Protein AF-A0A558BXL8-F1 (afdb_monomer_lite)

Organism: NCBI:txid2594794

Sequence (339 aa):
MILTALLAALLSWLYAHPQRPHRVLWVIALLLGFIIPGFSEITALLLPLVYLGVAVALRISVRRWSWGGVGAAILLGSLLTLGSPAHFARWQALGPGHGVAGLVKGLLLATGGATYCVVNWLGNGMLLILVLLGLPLTSKLAPGPTQPSLLHRLTRQPWLWPLLTLVGVWLAFLFCHVASGIAPALRVKNLLYLYFVAGGLLSAYSWASRLNARYMALLVARPVQALLVGWFAVAFLSDHNVHLTHDDIGRESNTVVQAYRDWLSGSAARYDQQQRTRVALLRTASPGSAPLRLDPLLEQPRTIFYYDISADERLWGNVAYSQFYGGPAVYVLKAGEPR

Foldseek 3Di:
DVLVVVLVVLVLVCVVDVPDPPVVSLVVNLVSLQCQLQVDLLSLLLVLLVLVLLCVLLVPDLPPCSSVSSNVSNPNSSCCNCPPVVLVVLQVVVDPPLDPVLLVLLLVQLVVLLVVLVCVLVVLCLLVLVLLLCLVVLVVQQDDPPDRDSLCSSLVDLVRLVVSLSVSSSVQSSCCCSRPVDGDDPVSSVVSSVSNSVSSNSNSSSVSSVDDVVVSVVSPDPVNSVVSVVVSVCSLQDFVPPDPDVPDDPDDDNLVNLVVVCVVVCLVVVQVVLVVVVLVVLLPAAQPDDEDEGEDRPRQRPNPHDDDFAQPLPPPVQVVVSVVSNHYRYHYDPPPDDD

pLDDT: mean 80.57, std 13.0, range [37.03, 96.25]

Structure (mmCIF, N/CA/C/O backbone):
data_AF-A0A558BXL8-F1
#
_entry.id   AF-A0A558BXL8-F1
#
loop_
_atom_site.group_PDB
_atom_site.id
_atom_site.type_symbol
_atom_site.label_atom_id
_atom_site.label_alt_id
_atom_site.label_comp_id
_atom_site.label_asym_id
_atom_site.label_entity_id
_atom_site.label_seq_id
_atom_site.pdbx_PDB_ins_code
_atom_site.Cartn_x
_atom_site.Cartn_y
_atom_site.Cartn_z
_atom_site.occupancy
_atom_site.B_iso_or_equiv
_atom_site.auth_seq_id
_atom_site.auth_comp_id
_atom_site.auth_asym_id
_atom_site.auth_atom_id
_atom_site.pdbx_PDB_model_num
ATOM 1 N N . MET A 1 1 ? -2.528 -8.129 -1.183 1.00 67.81 1 MET A N 1
ATOM 2 C CA . MET A 1 1 ? -3.813 -7.656 -0.614 1.00 67.81 1 MET A CA 1
ATOM 3 C C . MET A 1 1 ? -4.625 -8.788 0.009 1.00 67.81 1 MET A C 1
ATOM 5 O O . MET A 1 1 ? -4.870 -8.743 1.207 1.00 67.81 1 MET A O 1
ATOM 9 N N . ILE A 1 2 ? -4.996 -9.824 -0.752 1.00 82.81 2 ILE A N 1
ATOM 10 C CA . ILE A 1 2 ? -5.781 -10.957 -0.219 1.00 82.81 2 ILE A CA 1
ATOM 11 C C . ILE A 1 2 ? -5.005 -11.705 0.877 1.00 82.81 2 ILE A C 1
ATOM 13 O O . ILE A 1 2 ? -5.499 -11.854 1.987 1.00 82.81 2 ILE A O 1
ATOM 17 N N . LEU A 1 3 ? -3.750 -12.084 0.615 1.00 86.56 3 LEU A N 1
ATOM 18 C CA . LEU A 1 3 ? -2.923 -12.820 1.585 1.00 86.56 3 LEU A CA 1
ATOM 19 C C . LEU A 1 3 ? -2.644 -12.030 2.874 1.00 86.56 3 LEU A C 1
ATOM 21 O O . LEU A 1 3 ? -2.682 -12.593 3.962 1.00 86.56 3 LEU A O 1
ATOM 25 N N . THR A 1 4 ? -2.433 -10.715 2.772 1.00 85.88 4 THR A N 1
ATOM 26 C CA . THR A 1 4 ? -2.287 -9.823 3.936 1.00 85.88 4 THR A CA 1
ATOM 27 C C . THR A 1 4 ? -3.566 -9.750 4.767 1.00 85.88 4 THR A C 1
ATOM 29 O O . THR A 1 4 ? -3.492 -9.787 5.992 1.00 85.88 4 THR A O 1
ATOM 32 N N . ALA A 1 5 ? -4.735 -9.691 4.121 1.00 86.88 5 ALA A N 1
ATOM 33 C CA . ALA A 1 5 ? -6.020 -9.711 4.815 1.00 86.88 5 ALA A CA 1
ATOM 34 C C . ALA A 1 5 ? -6.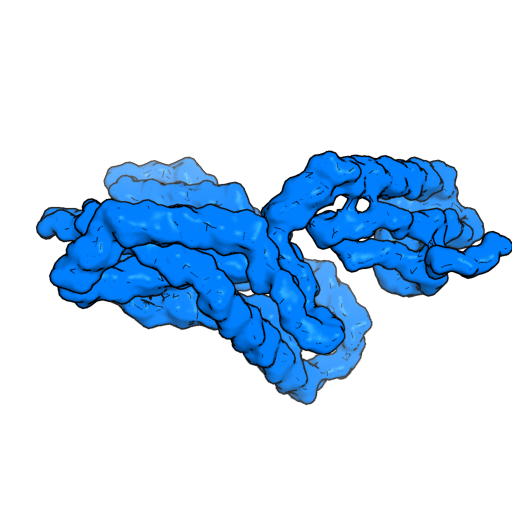272 -11.070 5.488 1.00 86.88 5 ALA A C 1
ATOM 36 O O . ALA A 1 5 ? -6.716 -11.109 6.633 1.00 86.88 5 ALA A O 1
ATOM 37 N N . LEU A 1 6 ? -5.916 -12.173 4.821 1.00 91.25 6 LEU A N 1
ATOM 38 C CA . LEU A 1 6 ? -5.986 -13.522 5.385 1.00 91.25 6 LEU A CA 1
ATOM 39 C C . LEU A 1 6 ? -5.079 -13.674 6.609 1.00 91.25 6 LEU A C 1
ATOM 41 O O . LEU A 1 6 ? -5.539 -14.160 7.639 1.00 91.25 6 LEU A O 1
ATOM 45 N N . LEU A 1 7 ? -3.825 -13.210 6.539 1.00 92.25 7 LEU A N 1
ATOM 46 C CA . LEU A 1 7 ? -2.919 -13.214 7.689 1.00 92.25 7 LEU A CA 1
ATOM 47 C C . LEU A 1 7 ? -3.491 -12.380 8.844 1.00 92.25 7 LEU A C 1
ATOM 49 O O . LEU A 1 7 ? -3.500 -12.839 9.983 1.00 92.25 7 LEU A O 1
ATOM 53 N N . ALA A 1 8 ? -4.011 -11.183 8.563 1.00 89.06 8 ALA A N 1
ATOM 54 C CA . ALA A 1 8 ? -4.605 -10.325 9.585 1.00 89.06 8 ALA A CA 1
ATOM 55 C C . ALA A 1 8 ? -5.838 -10.971 10.244 1.00 89.06 8 ALA A C 1
ATOM 57 O O . ALA A 1 8 ? -5.958 -10.955 11.472 1.00 89.06 8 ALA A O 1
ATOM 58 N N . ALA A 1 9 ? -6.730 -11.580 9.456 1.00 89.94 9 ALA A N 1
ATOM 59 C CA . ALA A 1 9 ? -7.905 -12.292 9.951 1.00 89.94 9 ALA A CA 1
ATOM 60 C C . ALA A 1 9 ? -7.510 -13.506 10.807 1.00 89.94 9 ALA A C 1
ATOM 62 O O . ALA A 1 9 ? -8.024 -13.683 11.912 1.00 89.94 9 ALA A O 1
ATOM 63 N N . LEU A 1 10 ? -6.539 -14.291 10.335 1.00 91.75 10 LEU A N 1
ATOM 64 C CA . LEU A 1 10 ? -6.012 -15.459 11.033 1.00 91.75 10 LEU A CA 1
ATOM 65 C C . LEU A 1 10 ? -5.388 -15.086 12.383 1.00 91.75 10 LEU A C 1
ATOM 67 O O . LEU A 1 10 ? -5.715 -15.691 13.402 1.00 91.75 10 LEU A O 1
ATOM 71 N N . LEU A 1 11 ? -4.533 -14.061 12.411 1.00 90.56 11 LEU A N 1
ATOM 72 C CA . LEU A 1 11 ? -3.907 -13.572 13.642 1.00 90.56 11 LEU A CA 1
ATOM 73 C C . LEU A 1 11 ? -4.938 -12.987 14.615 1.00 90.56 11 LEU A C 1
ATOM 75 O O . LEU A 1 11 ? -4.835 -13.211 15.820 1.00 90.56 11 LEU A O 1
ATOM 79 N N . SER A 1 12 ? -5.958 -12.293 14.105 1.00 87.94 12 SER A N 1
ATOM 80 C CA . SER A 1 12 ? -7.065 -11.775 14.919 1.00 87.94 12 SER A CA 1
ATOM 81 C C . SER A 1 12 ? -7.865 -12.908 15.565 1.00 87.94 12 SER A C 1
ATOM 83 O O . SER A 1 12 ? -8.176 -12.852 16.755 1.00 87.94 12 SER A O 1
ATOM 85 N N . TRP A 1 13 ? -8.154 -13.968 14.806 1.00 88.38 13 TRP A N 1
ATOM 86 C CA . TRP A 1 13 ? -8.865 -15.143 15.303 1.00 88.38 13 TRP A CA 1
ATOM 87 C C . TRP A 1 13 ? -8.042 -15.920 16.339 1.00 88.38 13 TRP A C 1
ATOM 89 O O . TRP A 1 13 ? -8.560 -16.248 17.409 1.00 88.38 13 TRP A O 1
ATOM 99 N N . LEU A 1 14 ? -6.748 -16.142 16.064 1.00 87.38 14 LEU A N 1
ATOM 100 C CA . LEU A 1 14 ? -5.807 -16.803 16.978 1.00 87.38 14 LEU A CA 1
ATOM 101 C C . LEU A 1 14 ? -5.608 -16.011 18.274 1.00 87.38 14 LEU A C 1
ATOM 103 O O . LEU A 1 14 ? -5.442 -16.601 19.340 1.00 87.38 14 LEU A O 1
ATOM 107 N N . TYR A 1 15 ? -5.642 -14.679 18.199 1.00 85.25 15 TYR A N 1
ATOM 108 C CA . TYR A 1 15 ? -5.613 -13.819 19.378 1.00 85.25 15 TYR A CA 1
ATOM 109 C C . TYR A 1 15 ? -6.891 -13.953 20.220 1.00 85.25 15 TYR A C 1
ATOM 111 O O . TYR A 1 15 ? -6.810 -13.989 21.447 1.00 85.25 15 TYR A O 1
ATOM 119 N N . ALA A 1 16 ? -8.060 -14.034 19.577 1.00 82.19 16 ALA A N 1
ATOM 120 C CA . ALA A 1 16 ? -9.353 -14.138 20.252 1.00 82.19 16 ALA A CA 1
ATOM 121 C C . ALA A 1 16 ? -9.611 -15.518 20.891 1.00 82.19 16 ALA A C 1
ATOM 123 O O . ALA A 1 16 ? -10.330 -15.595 21.885 1.00 82.19 16 ALA A O 1
ATOM 124 N N . HIS A 1 17 ? -8.998 -16.591 20.376 1.00 81.38 17 HIS A N 1
ATOM 125 C CA . HIS A 1 17 ? -9.202 -17.968 20.849 1.00 81.38 17 HIS A CA 1
ATOM 126 C C . HIS A 1 17 ? -7.900 -18.618 21.366 1.00 81.38 17 HIS A C 1
ATOM 128 O O . HIS A 1 17 ? -7.420 -19.597 20.794 1.00 81.38 17 HIS A O 1
ATOM 134 N N . PRO A 1 18 ? -7.313 -18.130 22.478 1.00 73.25 18 PRO A N 1
ATOM 135 C CA . PRO A 1 18 ? -6.025 -18.621 22.975 1.00 73.25 18 PRO A CA 1
ATOM 136 C C . PRO A 1 18 ? -6.092 -20.005 23.648 1.00 73.25 18 PRO A C 1
ATOM 138 O O . PRO A 1 18 ? -5.050 -20.566 23.979 1.00 73.25 18 PRO A O 1
ATOM 141 N N . GLN A 1 19 ? -7.292 -20.549 23.893 1.00 66.44 19 GLN A N 1
ATOM 142 C CA . GLN A 1 19 ? -7.502 -21.721 24.756 1.00 66.44 19 GLN A CA 1
ATOM 143 C C . GLN A 1 19 ? -7.167 -23.076 24.105 1.00 66.44 19 GLN A C 1
ATOM 145 O O . GLN A 1 19 ? -7.113 -24.080 24.811 1.00 66.44 19 GLN A O 1
ATOM 150 N N . ARG A 1 20 ? -6.920 -23.143 22.788 1.00 68.44 20 ARG A N 1
ATOM 151 C CA . ARG A 1 20 ? -6.553 -24.393 22.097 1.00 68.44 20 ARG A CA 1
ATOM 152 C C . ARG A 1 20 ? -5.241 -24.245 21.315 1.00 68.44 20 ARG A C 1
ATOM 154 O O . ARG A 1 20 ? -5.019 -23.218 20.671 1.00 68.44 20 ARG A O 1
ATOM 161 N N . PRO A 1 21 ? -4.366 -25.270 21.310 1.00 72.50 21 PRO A N 1
ATOM 162 C CA . PRO A 1 21 ? -3.135 -25.253 20.531 1.00 72.50 21 PRO A CA 1
ATOM 163 C C . PRO A 1 21 ? -3.452 -25.479 19.046 1.00 72.50 21 PRO A C 1
ATOM 165 O O . PRO A 1 21 ? -3.340 -26.585 18.523 1.00 72.50 21 PRO A O 1
ATOM 168 N N . HIS A 1 22 ? -3.844 -24.417 18.344 1.00 84.62 22 HIS A N 1
ATOM 169 C CA . HIS A 1 22 ? -4.125 -24.435 16.908 1.00 84.62 22 HIS A CA 1
ATOM 170 C C . HIS A 1 22 ? -2.838 -24.509 16.065 1.00 84.62 22 HIS A C 1
ATOM 172 O O . HIS A 1 22 ? -2.521 -23.595 15.306 1.00 84.62 22 HIS A O 1
ATOM 178 N N . ARG A 1 23 ? -2.061 -25.591 16.216 1.00 86.88 23 ARG A N 1
ATOM 179 C CA . ARG A 1 23 ? -0.724 -25.748 15.610 1.00 86.88 23 ARG A CA 1
ATOM 180 C C . ARG A 1 23 ? -0.736 -25.557 14.092 1.00 86.88 23 ARG A C 1
ATOM 182 O O . ARG A 1 23 ? 0.096 -24.822 13.578 1.00 86.88 23 ARG A O 1
ATOM 189 N N . VAL A 1 24 ? -1.711 -26.143 13.396 1.00 90.00 24 VAL A N 1
ATOM 190 C CA . VAL A 1 24 ? -1.856 -26.017 11.933 1.00 90.00 24 VAL A CA 1
ATOM 191 C C . VAL A 1 24 ? -2.062 -24.560 11.513 1.00 90.00 24 VAL A C 1
ATOM 193 O O . VAL A 1 24 ? -1.412 -24.082 10.591 1.00 90.00 24 VAL A O 1
ATOM 196 N N . LEU A 1 25 ? -2.912 -23.820 12.228 1.00 91.25 25 LEU A N 1
ATOM 197 C CA . LEU A 1 25 ? -3.174 -22.409 11.939 1.00 91.25 25 LEU A CA 1
ATOM 198 C C . LEU A 1 25 ? -1.950 -21.528 12.220 1.00 91.25 25 LEU A C 1
ATOM 200 O O . LEU A 1 25 ? -1.689 -20.595 11.467 1.00 91.25 25 LEU A O 1
ATOM 204 N N . TRP A 1 26 ? -1.154 -21.854 13.243 1.00 91.56 26 TRP A N 1
ATOM 205 C CA . TRP A 1 26 ? 0.137 -21.198 13.467 1.00 91.56 26 TRP A CA 1
ATOM 206 C C . TRP A 1 26 ? 1.140 -21.487 12.349 1.00 91.56 26 TRP A C 1
ATOM 208 O O . TRP A 1 26 ? 1.814 -20.564 11.908 1.00 91.56 26 TRP A O 1
ATOM 218 N N . VAL A 1 27 ? 1.202 -22.720 11.838 1.00 92.62 27 VAL A N 1
ATOM 219 C CA . VAL A 1 27 ? 2.035 -23.057 10.669 1.00 92.62 27 VAL A CA 1
ATOM 220 C C . VAL A 1 27 ? 1.598 -22.260 9.440 1.00 92.62 27 VAL A C 1
ATOM 222 O O . VAL A 1 27 ? 2.438 -21.678 8.761 1.00 92.62 27 VAL A O 1
ATOM 225 N N . ILE A 1 28 ? 0.292 -22.147 9.190 1.00 94.44 28 ILE A N 1
ATOM 226 C CA . ILE A 1 28 ? -0.232 -21.318 8.096 1.00 94.44 28 ILE A CA 1
ATOM 227 C C . ILE A 1 28 ? 0.156 -19.846 8.299 1.00 94.44 28 ILE A C 1
ATOM 229 O O . ILE A 1 28 ? 0.603 -19.201 7.355 1.00 94.44 28 ILE A O 1
ATOM 233 N N . ALA A 1 29 ? 0.049 -19.313 9.521 1.00 93.81 29 ALA A N 1
ATOM 234 C CA . ALA A 1 29 ? 0.457 -17.941 9.823 1.00 93.81 29 ALA A CA 1
ATOM 235 C C . ALA A 1 29 ? 1.962 -17.709 9.596 1.00 93.81 29 ALA A C 1
ATOM 237 O O . ALA A 1 29 ? 2.337 -16.654 9.090 1.00 93.81 29 ALA A O 1
ATOM 238 N N . LEU A 1 30 ? 2.812 -18.690 9.923 1.00 94.44 30 LEU A N 1
ATOM 239 C CA . LEU A 1 30 ? 4.254 -18.650 9.650 1.00 94.44 30 LEU A CA 1
ATOM 240 C C . LEU A 1 30 ? 4.537 -18.620 8.145 1.00 94.44 30 LEU A C 1
ATOM 242 O O . LEU A 1 30 ? 5.280 -17.758 7.682 1.00 94.44 30 LEU A O 1
ATOM 246 N N . LEU A 1 31 ? 3.910 -19.519 7.381 1.00 95.19 31 LEU A N 1
ATOM 247 C CA . LEU A 1 31 ? 4.064 -19.579 5.926 1.00 95.19 31 LEU A CA 1
ATOM 248 C C . LEU A 1 31 ? 3.598 -18.279 5.267 1.00 95.19 31 LEU A C 1
ATOM 250 O O . LEU A 1 31 ? 4.318 -17.705 4.457 1.00 95.19 31 LEU A O 1
ATOM 254 N N . LEU A 1 32 ? 2.428 -17.767 5.656 1.00 95.25 32 LEU A N 1
ATOM 255 C CA . LEU A 1 32 ? 1.931 -16.483 5.164 1.00 95.25 32 LEU A CA 1
ATOM 256 C C . LEU A 1 32 ? 2.867 -15.332 5.553 1.00 95.25 32 LEU A C 1
ATOM 258 O O . LEU A 1 32 ? 3.186 -14.503 4.705 1.00 95.25 32 LEU A O 1
ATOM 262 N N . GLY A 1 33 ? 3.339 -15.298 6.802 1.00 93.44 33 GLY A N 1
ATOM 263 C CA . GLY A 1 33 ? 4.298 -14.303 7.277 1.00 93.44 33 GLY A CA 1
ATOM 264 C C . GLY A 1 33 ? 5.586 -14.283 6.455 1.00 93.44 33 GLY A C 1
ATOM 265 O O . GLY A 1 33 ? 6.082 -13.205 6.152 1.00 93.44 33 GLY A O 1
ATOM 266 N N . PHE A 1 34 ? 6.077 -15.450 6.033 1.00 95.50 34 PHE A N 1
ATOM 267 C CA . PHE A 1 34 ? 7.272 -15.584 5.200 1.00 95.50 34 PHE A CA 1
ATOM 268 C C . PHE A 1 34 ? 7.040 -15.219 3.726 1.00 95.50 34 PHE A C 1
ATOM 270 O O . PHE A 1 34 ? 7.854 -14.522 3.126 1.00 95.50 34 PHE A O 1
ATOM 277 N N . ILE A 1 35 ? 5.933 -15.675 3.132 1.00 94.38 35 ILE A N 1
ATOM 278 C CA . ILE A 1 35 ? 5.673 -15.524 1.692 1.00 94.38 35 ILE A CA 1
ATOM 279 C C . ILE A 1 35 ? 5.238 -14.092 1.349 1.00 94.38 35 ILE A C 1
ATOM 281 O O . ILE A 1 35 ? 5.616 -13.570 0.303 1.00 94.38 35 ILE A O 1
ATOM 285 N N . ILE A 1 36 ? 4.448 -13.436 2.208 1.00 93.12 36 ILE A N 1
ATOM 286 C CA . ILE A 1 36 ? 3.870 -12.115 1.906 1.00 93.12 36 ILE A CA 1
ATOM 287 C C . ILE A 1 36 ? 4.930 -11.050 1.572 1.00 93.12 36 ILE A C 1
ATOM 289 O O . ILE A 1 36 ? 4.739 -10.348 0.576 1.00 93.12 36 ILE A O 1
ATOM 293 N N . PRO A 1 37 ? 6.021 -10.896 2.349 1.00 91.81 37 PRO A N 1
ATOM 294 C CA . PRO A 1 37 ? 7.110 -9.994 1.992 1.00 91.81 37 PRO A CA 1
ATOM 295 C C . PRO A 1 37 ? 7.633 -10.203 0.567 1.00 91.81 37 PRO A C 1
ATOM 297 O O . PRO A 1 37 ? 7.847 -9.217 -0.129 1.00 91.81 37 PRO A O 1
ATOM 300 N N . GLY A 1 38 ? 7.720 -11.459 0.110 1.00 86.06 38 GLY A N 1
ATOM 301 C CA . GLY A 1 38 ? 8.263 -11.850 -1.195 1.00 86.06 38 GLY A CA 1
ATOM 302 C C . GLY A 1 38 ? 7.500 -11.341 -2.417 1.00 86.06 38 GLY A C 1
ATOM 303 O O . GLY A 1 38 ? 8.042 -11.373 -3.517 1.00 86.06 38 GLY A O 1
ATOM 304 N N . PHE A 1 39 ? 6.268 -10.844 -2.262 1.00 84.50 39 PHE A N 1
ATOM 305 C CA . PHE A 1 39 ? 5.509 -10.312 -3.400 1.00 84.50 39 PHE A CA 1
ATOM 306 C C . PHE A 1 39 ? 5.923 -8.898 -3.813 1.00 84.50 39 PHE A C 1
ATOM 308 O O . PHE A 1 39 ? 5.676 -8.515 -4.956 1.00 84.50 39 PHE A O 1
ATOM 315 N N . SER A 1 40 ? 6.479 -8.092 -2.902 1.00 83.62 40 SER A N 1
ATOM 316 C CA . SER A 1 40 ? 6.939 -6.739 -3.233 1.00 83.62 40 SER A CA 1
ATOM 317 C C . SER A 1 40 ? 7.879 -6.163 -2.179 1.00 83.62 40 SER A C 1
ATOM 319 O O . SER A 1 40 ? 7.730 -6.414 -0.981 1.00 83.62 40 SER A O 1
ATOM 321 N N . GLU A 1 41 ? 8.773 -5.273 -2.603 1.00 84.44 41 GLU A N 1
ATOM 322 C CA . GLU A 1 41 ? 9.668 -4.539 -1.703 1.00 84.44 41 GLU A CA 1
ATOM 323 C C . GLU A 1 41 ? 8.879 -3.746 -0.649 1.00 84.44 41 GLU A C 1
ATOM 325 O O . GLU A 1 41 ? 9.245 -3.663 0.521 1.00 84.44 41 GLU A O 1
ATOM 330 N N . ILE A 1 42 ? 7.731 -3.206 -1.052 1.00 86.94 42 ILE A N 1
ATOM 331 C CA . ILE A 1 42 ? 6.869 -2.385 -0.202 1.00 86.94 42 ILE A CA 1
ATOM 332 C C . ILE A 1 42 ? 6.213 -3.231 0.885 1.00 86.94 42 ILE A C 1
ATOM 334 O O . ILE A 1 42 ? 6.174 -2.824 2.044 1.00 86.94 42 ILE A O 1
ATOM 338 N N . THR A 1 43 ? 5.742 -4.435 0.556 1.00 88.88 43 THR A N 1
ATOM 339 C CA . THR A 1 43 ? 5.236 -5.369 1.571 1.00 88.88 43 THR A CA 1
ATOM 340 C C . THR A 1 43 ? 6.344 -5.839 2.503 1.00 88.88 43 THR A C 1
ATOM 342 O O . THR A 1 43 ? 6.095 -5.950 3.701 1.00 88.88 43 THR A O 1
ATOM 345 N N . ALA A 1 44 ? 7.561 -6.046 1.993 1.00 91.12 44 ALA A N 1
ATOM 346 C CA . ALA A 1 44 ? 8.712 -6.397 2.816 1.00 91.12 44 ALA A CA 1
ATOM 347 C C . ALA A 1 44 ? 9.085 -5.296 3.826 1.00 91.12 44 ALA A C 1
ATOM 349 O O . ALA A 1 44 ? 9.504 -5.619 4.936 1.00 91.12 44 ALA A O 1
ATOM 350 N N . LEU A 1 45 ? 8.880 -4.018 3.490 1.00 91.19 45 LEU A N 1
ATOM 351 C CA . LEU A 1 45 ? 9.111 -2.888 4.399 1.00 91.19 45 LEU A CA 1
ATOM 352 C C . LEU A 1 45 ? 7.949 -2.657 5.375 1.00 91.19 45 LEU A C 1
ATOM 354 O O . LEU A 1 45 ? 8.165 -2.453 6.570 1.00 91.19 45 LEU A O 1
ATOM 358 N N . LEU A 1 46 ? 6.708 -2.681 4.882 1.00 92.38 46 LEU A N 1
ATOM 359 C CA . LEU A 1 46 ? 5.533 -2.322 5.681 1.00 92.38 46 LEU A CA 1
ATOM 360 C C . LEU A 1 46 ? 5.083 -3.441 6.622 1.00 92.38 46 LEU A C 1
ATOM 362 O O . LEU A 1 46 ? 4.617 -3.153 7.724 1.00 92.38 46 LEU A O 1
ATOM 366 N N . LEU A 1 47 ? 5.201 -4.713 6.227 1.00 93.06 47 LEU A N 1
ATOM 367 C CA . LEU A 1 47 ? 4.688 -5.822 7.035 1.00 93.06 47 LEU A CA 1
ATOM 368 C C . LEU A 1 47 ? 5.392 -5.951 8.401 1.00 93.06 47 LEU A C 1
ATOM 370 O O . LEU A 1 47 ? 4.676 -6.097 9.395 1.00 93.06 47 LEU A O 1
ATOM 374 N N . PRO A 1 48 ? 6.733 -5.832 8.513 1.00 94.06 48 PRO A N 1
ATOM 375 C CA . PRO A 1 48 ? 7.408 -5.788 9.811 1.00 94.06 48 PRO A CA 1
ATOM 376 C C . PRO A 1 48 ? 6.950 -4.617 10.690 1.00 94.06 48 PRO A C 1
ATOM 378 O O . PRO A 1 48 ? 6.721 -4.805 11.884 1.00 94.06 48 PRO A O 1
ATOM 381 N N . LEU A 1 49 ? 6.764 -3.427 10.104 1.00 93.69 49 LEU A N 1
ATOM 382 C CA . LEU A 1 49 ? 6.265 -2.233 10.801 1.00 93.69 49 LEU A CA 1
ATOM 383 C C . LEU A 1 49 ? 4.856 -2.456 11.364 1.00 93.69 49 LEU A C 1
ATOM 385 O O . LEU A 1 49 ? 4.604 -2.189 12.540 1.00 93.69 49 LEU A O 1
ATOM 389 N N . VAL A 1 50 ? 3.946 -2.994 10.548 1.00 92.62 50 VAL A N 1
ATOM 390 C CA . VAL A 1 50 ? 2.578 -3.332 10.969 1.00 92.62 50 VAL A CA 1
ATOM 391 C C . VAL A 1 50 ? 2.596 -4.396 12.062 1.00 92.62 50 VAL A C 1
ATOM 393 O O . VAL A 1 50 ? 1.909 -4.244 13.071 1.00 92.62 50 VAL A O 1
ATOM 396 N N . TYR A 1 51 ? 3.395 -5.452 11.895 1.00 93.38 51 TYR A N 1
ATOM 397 C CA . TYR A 1 51 ? 3.532 -6.515 12.888 1.00 93.38 51 TYR A CA 1
ATOM 398 C C . TYR A 1 51 ? 4.031 -5.970 14.232 1.00 93.38 51 TYR A C 1
ATOM 400 O O . TYR A 1 51 ? 3.447 -6.277 15.273 1.00 93.38 51 TYR A O 1
ATOM 408 N N . LEU A 1 52 ? 5.056 -5.112 14.213 1.00 92.19 52 LEU A N 1
ATOM 409 C CA . LEU A 1 52 ? 5.567 -4.447 15.408 1.00 92.19 52 LEU A CA 1
ATOM 410 C C . LEU A 1 52 ? 4.484 -3.588 16.071 1.00 92.19 52 LEU A C 1
ATOM 412 O O . LEU A 1 52 ? 4.291 -3.678 17.282 1.00 92.19 52 LEU A O 1
ATOM 416 N N . GLY A 1 53 ? 3.730 -2.818 15.284 1.00 91.50 53 GLY A N 1
ATOM 417 C CA . GLY A 1 53 ? 2.595 -2.041 15.774 1.00 91.50 53 GLY A CA 1
ATOM 418 C C . GLY A 1 53 ? 1.547 -2.893 16.479 1.00 91.50 53 GLY A C 1
ATOM 419 O O . GLY A 1 53 ? 1.166 -2.604 17.611 1.00 91.50 53 GLY A O 1
ATOM 420 N N . VAL A 1 54 ? 1.131 -3.996 15.856 1.00 91.44 54 VAL A N 1
ATOM 421 C CA . VAL A 1 54 ? 0.182 -4.945 16.454 1.00 91.44 54 VAL A CA 1
ATOM 422 C C . VAL A 1 54 ? 0.750 -5.553 17.739 1.00 91.44 54 VAL A C 1
ATOM 424 O O . VAL A 1 54 ? 0.049 -5.597 18.751 1.00 91.44 54 VAL A O 1
ATOM 427 N N . ALA A 1 55 ? 2.015 -5.979 17.736 1.00 90.38 55 ALA A N 1
ATOM 428 C CA . ALA A 1 55 ? 2.664 -6.565 18.904 1.00 90.38 55 ALA A CA 1
ATOM 429 C C . ALA A 1 55 ? 2.730 -5.582 20.084 1.00 90.38 55 ALA A C 1
ATOM 431 O O . ALA A 1 55 ? 2.397 -5.955 21.212 1.00 90.38 55 ALA A O 1
ATOM 432 N N . VAL A 1 56 ? 3.083 -4.319 19.821 1.00 90.94 56 VAL A N 1
ATOM 433 C CA . VAL A 1 56 ? 3.112 -3.236 20.816 1.00 90.94 56 VAL A CA 1
ATOM 434 C C . VAL A 1 56 ? 1.706 -2.924 21.331 1.00 90.94 56 VAL A C 1
ATOM 436 O O . VAL A 1 56 ? 1.495 -2.857 22.545 1.00 90.94 56 VAL A O 1
ATOM 439 N N . ALA A 1 57 ? 0.726 -2.775 20.437 1.00 89.69 57 ALA A N 1
ATOM 440 C CA . ALA A 1 57 ? -0.643 -2.424 20.804 1.00 89.69 57 ALA A CA 1
ATOM 441 C C . ALA A 1 57 ? -1.315 -3.511 21.655 1.00 89.69 57 ALA A C 1
ATOM 443 O O . ALA A 1 57 ? -1.945 -3.224 22.675 1.00 89.69 57 ALA A O 1
ATOM 444 N N . LEU A 1 58 ? -1.136 -4.774 21.265 1.00 88.38 58 LEU A N 1
ATOM 445 C CA . LEU A 1 58 ? -1.715 -5.931 21.944 1.00 88.38 58 LEU A CA 1
ATOM 446 C C . LEU A 1 58 ? -0.856 -6.450 23.106 1.00 88.38 58 LEU A C 1
ATOM 448 O O . LEU A 1 58 ? -1.268 -7.403 23.770 1.00 88.38 58 LEU A O 1
ATOM 452 N N . ARG A 1 59 ? 0.304 -5.824 23.368 1.00 86.50 59 ARG A N 1
ATOM 453 C CA . ARG A 1 59 ? 1.298 -6.239 24.377 1.00 86.50 59 ARG A CA 1
ATOM 454 C C . ARG A 1 59 ? 1.654 -7.722 24.263 1.00 86.50 59 ARG A C 1
ATOM 456 O O . ARG A 1 59 ? 1.723 -8.450 25.254 1.00 86.50 59 ARG A O 1
ATOM 463 N N . ILE A 1 60 ? 1.830 -8.182 23.031 1.00 80.69 60 ILE A N 1
ATOM 464 C CA . ILE A 1 60 ? 2.118 -9.580 22.740 1.00 80.69 60 ILE A CA 1
ATOM 465 C C . ILE A 1 60 ? 3.540 -9.886 23.194 1.00 80.69 60 ILE A C 1
ATOM 467 O O . ILE A 1 60 ? 4.496 -9.223 22.798 1.00 80.69 60 ILE A O 1
ATOM 471 N N . SER A 1 61 ? 3.689 -10.930 24.009 1.00 73.62 61 SER A N 1
ATOM 472 C CA . SER A 1 61 ? 5.014 -11.434 24.350 1.00 73.62 61 SER A CA 1
ATOM 473 C C . SER A 1 61 ? 5.626 -12.120 23.129 1.00 73.62 61 SER A C 1
ATOM 475 O O . SER A 1 61 ? 5.261 -13.247 22.788 1.00 73.62 61 SER A O 1
ATOM 477 N N . VAL A 1 62 ? 6.590 -11.444 22.500 1.00 63.94 62 VAL A N 1
ATOM 478 C CA . VAL A 1 62 ? 7.381 -11.956 21.364 1.00 63.94 62 VAL A CA 1
ATOM 479 C C . VAL A 1 62 ? 8.188 -13.205 21.753 1.00 63.94 62 VAL A C 1
ATOM 481 O O . VAL A 1 62 ? 8.600 -13.977 20.898 1.00 63.94 62 VAL A O 1
ATOM 484 N N . ARG A 1 63 ? 8.350 -13.471 23.056 1.00 59.84 63 ARG A N 1
ATOM 485 C CA . ARG A 1 63 ? 9.023 -14.667 23.581 1.00 59.84 63 ARG A CA 1
ATOM 486 C C . ARG A 1 63 ? 8.193 -15.950 23.425 1.00 59.84 63 ARG A C 1
ATOM 488 O O . ARG A 1 63 ? 8.735 -17.043 23.555 1.00 59.84 63 ARG A O 1
ATOM 495 N N . ARG A 1 64 ? 6.884 -15.853 23.155 1.00 71.44 64 ARG A N 1
ATOM 496 C CA . ARG A 1 64 ? 6.057 -17.031 22.851 1.00 71.44 64 ARG A CA 1
ATOM 497 C C . ARG A 1 64 ? 6.354 -17.513 21.436 1.00 71.44 64 ARG A C 1
ATOM 499 O O . ARG A 1 64 ? 6.194 -16.740 20.497 1.00 71.44 64 ARG A O 1
ATOM 506 N N . TRP A 1 65 ? 6.685 -18.799 21.296 1.00 74.06 65 TRP A N 1
ATOM 507 C CA . TRP A 1 65 ? 7.041 -19.438 20.020 1.00 74.06 65 TRP A CA 1
ATOM 508 C C . TRP A 1 65 ? 6.070 -19.115 18.877 1.00 74.06 65 TRP A C 1
ATOM 510 O O . TRP A 1 65 ? 6.498 -18.848 17.765 1.00 74.06 65 TRP A O 1
ATOM 520 N N . SER A 1 66 ? 4.770 -19.048 19.163 1.00 84.94 66 SER A N 1
ATOM 521 C CA . SER A 1 66 ? 3.731 -18.717 18.187 1.00 84.94 66 SER A CA 1
ATOM 522 C C . SER A 1 66 ? 3.905 -17.335 17.545 1.00 84.94 66 SER A C 1
ATOM 524 O O . SER A 1 66 ? 4.143 -17.223 16.347 1.00 84.94 66 SER A O 1
ATOM 526 N N . TRP A 1 67 ? 3.814 -16.270 18.343 1.00 87.56 67 TRP A N 1
ATOM 527 C CA . TRP A 1 67 ? 3.919 -14.904 17.832 1.00 87.56 67 TRP A CA 1
ATOM 528 C C . TRP A 1 67 ? 5.359 -14.565 17.453 1.00 87.56 67 TRP A C 1
ATOM 530 O O . TRP A 1 67 ? 5.594 -14.054 16.365 1.00 87.56 67 TRP A O 1
ATOM 540 N N . GLY A 1 68 ? 6.331 -14.931 18.293 1.00 89.44 68 GLY A N 1
ATOM 541 C CA . GLY A 1 68 ? 7.753 -14.774 17.987 1.00 89.44 68 GLY A CA 1
ATOM 542 C C . GLY A 1 68 ? 8.148 -15.443 16.673 1.00 89.44 68 GLY A C 1
ATOM 543 O O . GLY A 1 68 ? 8.848 -14.834 15.871 1.00 89.44 68 GLY A O 1
ATOM 544 N N . GLY A 1 69 ? 7.627 -16.644 16.409 1.00 91.44 69 GLY A N 1
ATOM 545 C CA . GLY A 1 69 ? 7.826 -17.353 15.151 1.00 91.44 69 GLY A CA 1
ATOM 546 C C . GLY A 1 69 ? 7.261 -16.589 13.955 1.00 91.44 69 GLY A C 1
ATOM 547 O O . GLY A 1 69 ? 7.952 -16.456 12.952 1.00 91.44 69 GLY A O 1
ATOM 548 N N . VAL A 1 70 ? 6.041 -16.042 14.052 1.00 93.38 70 VAL A N 1
ATOM 549 C CA . VAL A 1 70 ? 5.456 -15.224 12.969 1.00 93.38 70 VAL A CA 1
ATOM 550 C C . VAL A 1 70 ? 6.290 -13.971 12.723 1.00 93.38 70 VAL A C 1
ATOM 552 O O . VAL A 1 70 ? 6.587 -13.660 11.573 1.00 93.38 70 VAL A O 1
ATOM 555 N N . GLY A 1 71 ? 6.734 -13.294 13.785 1.00 93.88 71 GLY A N 1
ATOM 556 C CA . GLY A 1 71 ? 7.656 -12.165 13.669 1.00 93.88 71 GLY A CA 1
ATOM 557 C C . GLY A 1 71 ? 8.966 -12.548 12.974 1.00 93.88 71 GLY A C 1
ATOM 558 O O . GLY A 1 71 ? 9.398 -11.850 12.062 1.00 93.88 71 GLY A O 1
ATOM 559 N N . ALA A 1 72 ? 9.562 -13.683 13.346 1.00 94.06 72 ALA A N 1
ATOM 560 C CA . ALA A 1 72 ? 10.779 -14.193 12.718 1.00 94.06 72 ALA A CA 1
ATOM 561 C C . ALA A 1 72 ? 10.563 -14.557 11.240 1.00 94.06 72 ALA A C 1
ATOM 563 O O . ALA A 1 72 ? 11.398 -14.217 10.408 1.00 94.06 72 ALA A O 1
ATOM 564 N N . ALA A 1 73 ? 9.436 -15.187 10.898 1.00 95.50 73 ALA A N 1
ATOM 565 C CA . ALA A 1 73 ? 9.082 -15.529 9.523 1.00 95.50 73 ALA A CA 1
ATOM 566 C C . ALA A 1 73 ? 8.906 -14.278 8.649 1.00 95.50 73 ALA A C 1
ATOM 568 O O . ALA A 1 73 ? 9.440 -14.230 7.543 1.00 95.50 73 ALA A O 1
ATOM 569 N N . ILE A 1 74 ? 8.222 -13.250 9.169 1.00 96.25 74 ILE A N 1
ATOM 570 C CA . ILE A 1 74 ? 8.071 -11.948 8.505 1.00 96.25 74 ILE A CA 1
ATOM 571 C C . ILE A 1 74 ? 9.434 -11.300 8.275 1.00 96.25 74 ILE A C 1
ATOM 573 O O . ILE A 1 74 ? 9.733 -10.897 7.156 1.00 96.25 74 ILE A O 1
ATOM 577 N N . LEU A 1 75 ? 10.276 -11.225 9.309 1.00 95.62 75 LEU A N 1
ATOM 578 C CA . LEU A 1 75 ? 11.606 -10.628 9.188 1.00 95.62 75 LEU A CA 1
ATOM 579 C C . LEU A 1 75 ? 12.478 -11.386 8.189 1.00 95.62 75 LEU A C 1
ATOM 581 O O . LEU A 1 75 ? 13.103 -10.759 7.340 1.00 95.62 75 LEU A O 1
ATOM 585 N N . LEU A 1 76 ? 12.493 -12.719 8.250 1.00 95.56 76 LEU A N 1
ATOM 586 C CA . LEU A 1 76 ? 13.270 -13.544 7.332 1.00 95.56 76 LEU A CA 1
ATOM 587 C C . LEU A 1 76 ? 12.793 -13.364 5.886 1.00 95.56 76 LEU A C 1
ATOM 589 O O . LEU A 1 76 ? 13.614 -13.123 5.005 1.00 95.56 76 LEU A O 1
ATOM 593 N N . GLY A 1 77 ? 11.480 -13.414 5.646 1.00 94.56 77 GLY A N 1
ATOM 594 C CA . GLY A 1 77 ? 10.901 -13.170 4.324 1.00 94.56 77 GLY A CA 1
ATOM 595 C C . GLY A 1 77 ? 11.250 -11.778 3.796 1.00 94.56 77 GLY A C 1
ATOM 596 O O . GLY A 1 77 ? 11.676 -11.635 2.649 1.00 94.56 77 GLY A O 1
ATOM 597 N N . SER A 1 78 ? 11.147 -10.747 4.640 1.00 94.12 78 SER A N 1
ATOM 598 C CA . SER A 1 78 ? 11.523 -9.375 4.285 1.00 94.12 78 SER A CA 1
ATOM 599 C C . SER A 1 78 ? 13.006 -9.242 3.951 1.00 94.12 78 SER A C 1
ATOM 601 O O . SER A 1 78 ? 13.343 -8.651 2.928 1.00 94.12 78 SER A O 1
ATOM 603 N N . LEU A 1 79 ? 13.894 -9.814 4.768 1.00 92.81 79 LEU A N 1
ATOM 604 C CA . LEU A 1 79 ? 15.340 -9.764 4.546 1.00 92.81 79 LEU A CA 1
ATOM 605 C C . LEU A 1 79 ? 15.743 -10.479 3.255 1.00 92.81 79 LEU A C 1
ATOM 607 O O . LEU A 1 79 ? 16.535 -9.935 2.494 1.00 92.81 79 LEU A O 1
ATOM 611 N N . LEU A 1 80 ? 15.169 -11.652 2.971 1.00 91.81 80 LEU A N 1
ATOM 612 C CA . LEU A 1 80 ? 15.429 -12.374 1.721 1.00 91.81 80 LEU A CA 1
ATOM 613 C C . LEU A 1 80 ? 14.909 -11.618 0.498 1.00 91.81 80 LEU A C 1
ATOM 615 O O . LEU A 1 80 ? 15.562 -11.608 -0.541 1.00 91.81 80 LEU A O 1
ATOM 619 N N . THR A 1 81 ? 13.754 -10.960 0.626 1.00 90.38 81 THR A N 1
ATOM 620 C CA . THR A 1 81 ? 13.190 -10.146 -0.457 1.00 90.38 81 THR A CA 1
ATOM 621 C C . THR A 1 81 ? 14.113 -8.976 -0.772 1.00 90.38 81 THR A C 1
ATOM 623 O O . THR A 1 81 ? 14.536 -8.824 -1.915 1.00 90.38 81 THR A O 1
ATOM 626 N N . LEU A 1 82 ? 14.474 -8.189 0.247 1.00 85.94 82 LEU A N 1
ATOM 627 C CA . LEU A 1 82 ? 15.319 -7.000 0.106 1.00 85.94 82 LEU A CA 1
ATOM 628 C C . LEU A 1 82 ? 16.766 -7.348 -0.272 1.00 85.94 82 LEU A C 1
ATOM 630 O O . LEU A 1 82 ? 17.412 -6.588 -0.985 1.00 85.94 82 LEU A O 1
ATOM 634 N N . GLY A 1 83 ? 17.260 -8.504 0.175 1.00 83.56 83 GLY A N 1
ATOM 635 C CA . GLY A 1 83 ? 18.579 -9.040 -0.153 1.00 83.56 83 GLY A CA 1
ATOM 636 C C . GLY A 1 83 ? 18.617 -9.882 -1.430 1.00 83.56 83 GLY A C 1
ATOM 637 O O . GLY A 1 83 ? 19.606 -10.574 -1.666 1.00 83.56 83 GLY A O 1
ATOM 638 N N . SER A 1 84 ? 17.560 -9.886 -2.247 1.00 84.31 84 SER A N 1
ATOM 639 C CA . SER A 1 84 ? 17.557 -10.694 -3.466 1.00 84.31 84 SER A CA 1
ATOM 640 C C . SER A 1 84 ? 18.600 -10.190 -4.486 1.00 84.31 84 SER A C 1
ATOM 642 O O . SER A 1 84 ? 18.831 -8.981 -4.591 1.00 84.31 84 SER A O 1
ATOM 644 N N . PRO A 1 85 ? 19.226 -11.080 -5.287 1.00 75.25 85 PRO A N 1
ATOM 645 C CA . PRO A 1 85 ? 20.263 -10.700 -6.257 1.00 75.25 85 PRO A CA 1
ATOM 646 C C . PRO A 1 85 ? 19.820 -9.622 -7.253 1.00 75.25 85 PRO A C 1
ATOM 648 O O . PRO A 1 85 ? 20.625 -8.799 -7.683 1.00 75.25 85 PRO A O 1
ATOM 651 N N . ALA A 1 86 ? 18.524 -9.578 -7.572 1.00 69.56 86 ALA A N 1
ATOM 652 C CA . ALA A 1 86 ? 17.939 -8.550 -8.424 1.00 69.56 86 ALA A CA 1
ATOM 653 C C . ALA A 1 86 ? 18.102 -7.132 -7.841 1.00 69.56 86 ALA A C 1
ATOM 655 O O . ALA A 1 86 ? 18.301 -6.184 -8.600 1.00 69.56 86 ALA A O 1
ATOM 656 N N . HIS A 1 87 ? 18.060 -6.968 -6.513 1.00 69.06 87 HIS A N 1
ATOM 657 C CA . HIS A 1 87 ? 18.310 -5.675 -5.870 1.00 69.06 87 HIS A CA 1
ATOM 658 C C . HIS A 1 87 ? 19.769 -5.266 -5.947 1.00 69.06 87 HIS A C 1
ATOM 660 O O . HIS A 1 87 ? 20.056 -4.115 -6.271 1.00 69.06 87 HIS A O 1
ATOM 666 N N . PHE A 1 88 ? 20.684 -6.204 -5.714 1.00 69.38 88 PHE A N 1
ATOM 667 C CA . PHE A 1 88 ? 22.113 -5.935 -5.829 1.00 69.38 88 PHE A CA 1
ATOM 668 C C . PHE A 1 88 ? 22.515 -5.593 -7.265 1.00 69.38 88 PHE A C 1
ATOM 670 O O . PHE A 1 88 ? 23.280 -4.654 -7.464 1.00 69.38 88 PHE A O 1
ATOM 677 N N . ALA A 1 89 ? 21.937 -6.264 -8.264 1.00 67.94 89 ALA A N 1
ATOM 678 C CA . ALA A 1 89 ? 22.154 -5.936 -9.670 1.00 67.94 89 ALA A CA 1
ATOM 679 C C . ALA A 1 89 ? 21.660 -4.519 -10.020 1.00 67.94 89 ALA A C 1
ATOM 681 O O . ALA A 1 89 ? 22.370 -3.777 -10.696 1.00 67.94 89 ALA A O 1
ATOM 682 N N . ARG A 1 90 ? 20.486 -4.100 -9.516 1.00 65.00 90 ARG A N 1
ATOM 683 C CA . ARG A 1 90 ? 19.995 -2.714 -9.682 1.00 65.00 90 ARG A CA 1
ATOM 684 C C . ARG A 1 90 ? 20.912 -1.705 -8.990 1.00 65.00 90 ARG A C 1
ATOM 686 O O . ARG A 1 90 ? 21.246 -0.689 -9.586 1.00 65.00 90 ARG A O 1
ATOM 693 N N . TRP A 1 91 ? 21.347 -2.004 -7.766 1.00 63.59 91 TRP A N 1
ATOM 694 C CA . TRP A 1 91 ? 22.248 -1.142 -6.999 1.00 63.59 91 TRP A CA 1
ATOM 695 C C . TRP A 1 91 ? 23.601 -0.959 -7.700 1.00 63.59 91 TRP A C 1
ATOM 697 O O . TRP A 1 91 ? 24.120 0.151 -7.770 1.00 63.59 91 TRP A O 1
ATOM 707 N N . GLN A 1 92 ? 24.158 -2.035 -8.261 1.00 64.94 92 GLN A N 1
ATOM 708 C CA . GLN A 1 92 ? 25.403 -1.997 -9.033 1.00 64.94 92 GLN A CA 1
ATOM 709 C C . GLN A 1 92 ? 25.236 -1.250 -10.365 1.00 64.94 92 GLN A C 1
ATOM 711 O O . GLN A 1 92 ? 26.109 -0.467 -10.734 1.00 64.94 92 GLN A O 1
ATOM 716 N N . ALA A 1 93 ? 24.105 -1.433 -11.058 1.00 63.59 93 ALA A N 1
ATOM 717 C CA . ALA A 1 93 ? 23.812 -0.758 -12.325 1.00 63.59 93 ALA A CA 1
ATOM 718 C C . ALA A 1 93 ? 23.633 0.765 -12.184 1.00 63.59 93 ALA A C 1
ATOM 720 O O . ALA A 1 93 ? 23.896 1.504 -13.129 1.00 63.59 93 ALA A O 1
ATOM 721 N N . LEU A 1 94 ? 23.221 1.251 -11.008 1.00 58.69 94 LEU A N 1
ATOM 722 C CA . LEU A 1 94 ? 23.066 2.684 -10.727 1.00 58.69 94 LEU A CA 1
ATOM 723 C C . LEU A 1 94 ? 24.404 3.401 -10.430 1.00 58.69 94 LEU A C 1
ATOM 725 O O . LEU A 1 94 ? 24.422 4.617 -10.238 1.00 58.69 94 LEU A O 1
ATOM 729 N N . GLY A 1 95 ? 25.527 2.675 -10.445 1.00 51.25 95 GLY A N 1
ATOM 730 C CA . GLY A 1 95 ? 26.882 3.226 -10.433 1.00 51.25 95 GLY A CA 1
ATOM 731 C C . GLY A 1 95 ? 27.366 3.816 -9.092 1.00 51.25 95 GLY A C 1
ATOM 732 O O . GLY A 1 95 ? 26.625 3.877 -8.104 1.00 51.25 95 GLY A O 1
ATOM 733 N N . PRO A 1 96 ? 28.630 4.289 -9.028 1.00 43.59 96 PRO A N 1
ATOM 734 C CA . PRO A 1 96 ? 29.310 4.715 -7.792 1.00 43.59 96 PRO A CA 1
ATOM 735 C C . PRO A 1 96 ? 28.805 6.036 -7.167 1.00 43.59 96 PRO A C 1
ATOM 737 O O . PRO A 1 96 ? 29.449 6.583 -6.277 1.00 43.59 96 PRO A O 1
ATOM 740 N N . GLY A 1 97 ? 27.657 6.569 -7.598 1.00 48.28 97 GLY A N 1
ATOM 741 C CA . GLY A 1 97 ? 27.119 7.867 -7.159 1.00 48.28 97 GLY A CA 1
ATOM 742 C C . GLY A 1 97 ? 26.436 7.885 -5.782 1.00 48.28 97 GLY A C 1
ATOM 743 O O . GLY A 1 97 ? 25.949 8.931 -5.354 1.00 48.28 97 GLY A O 1
ATOM 744 N N . HIS A 1 98 ? 26.401 6.761 -5.062 1.00 58.94 98 HIS A N 1
ATOM 745 C CA . HIS A 1 98 ? 25.695 6.601 -3.781 1.00 58.94 98 HIS A CA 1
ATOM 746 C C . HIS A 1 98 ? 26.557 7.000 -2.572 1.00 58.94 98 HIS A C 1
ATOM 748 O O . HIS A 1 98 ? 26.560 6.333 -1.540 1.00 58.94 98 HIS A O 1
ATOM 754 N N . GLY A 1 99 ? 27.313 8.092 -2.699 1.00 64.31 99 GLY A N 1
ATOM 755 C CA . GLY A 1 99 ? 27.969 8.723 -1.555 1.00 64.31 99 GLY A CA 1
ATOM 756 C C . GLY A 1 99 ? 26.956 9.393 -0.619 1.00 64.31 99 GLY A C 1
ATOM 757 O O . GLY A 1 99 ? 25.755 9.448 -0.897 1.00 64.31 99 GLY A O 1
ATOM 758 N N . VAL A 1 100 ? 27.449 9.988 0.470 1.00 72.94 100 VAL A N 1
ATOM 759 C CA . VAL A 1 100 ? 26.629 10.733 1.448 1.00 72.94 100 VAL A CA 1
ATOM 760 C C . VAL A 1 100 ? 25.709 11.757 0.764 1.00 72.94 100 VAL A C 1
ATOM 762 O O . VAL A 1 100 ? 24.545 11.879 1.135 1.00 72.94 100 VAL A O 1
ATOM 765 N N . ALA A 1 101 ? 26.177 12.428 -0.294 1.00 76.44 101 ALA A N 1
ATOM 766 C CA . ALA A 1 101 ? 25.381 13.383 -1.069 1.00 76.44 101 ALA A CA 1
ATOM 767 C C . ALA A 1 101 ? 24.148 12.753 -1.754 1.00 76.44 101 ALA A C 1
ATOM 769 O O . ALA A 1 101 ? 23.074 13.358 -1.769 1.00 76.44 101 ALA A O 1
ATOM 770 N N . GLY A 1 102 ? 24.272 11.530 -2.281 1.00 77.44 102 GLY A N 1
ATOM 771 C CA . GLY A 1 102 ? 23.156 10.787 -2.872 1.00 77.44 102 GLY A CA 1
ATOM 772 C C . GLY A 1 102 ? 22.123 10.378 -1.822 1.00 77.44 102 GLY A C 1
ATOM 773 O O . GLY A 1 102 ? 20.923 10.518 -2.051 1.00 77.44 102 GLY A O 1
ATOM 774 N N . LEU A 1 103 ? 22.584 9.973 -0.635 1.00 81.06 103 LEU A N 1
ATOM 775 C CA . LEU A 1 103 ? 21.713 9.656 0.499 1.00 81.06 103 LEU A CA 1
ATOM 776 C C . LEU A 1 103 ? 20.965 10.896 1.005 1.00 81.06 103 LEU A C 1
ATOM 778 O O . LEU A 1 103 ? 19.757 10.830 1.222 1.00 81.06 103 LEU A O 1
ATOM 782 N N . VAL A 1 104 ? 21.648 12.038 1.129 1.00 86.38 104 VAL A N 1
ATOM 783 C CA . VAL A 1 104 ? 21.026 13.317 1.514 1.00 86.38 104 VAL A CA 1
ATOM 784 C C . VAL A 1 104 ? 19.967 13.730 0.493 1.00 86.38 104 VAL A C 1
ATOM 786 O O . VAL A 1 104 ? 18.837 14.041 0.872 1.00 86.38 104 VAL A O 1
ATOM 789 N N . LYS A 1 105 ? 20.283 13.669 -0.807 1.00 85.56 105 LYS A N 1
ATOM 790 C CA . LYS A 1 105 ? 19.313 13.947 -1.874 1.00 85.56 105 LYS A CA 1
ATOM 791 C C . LYS A 1 105 ? 18.113 12.999 -1.801 1.00 85.56 105 LYS A C 1
ATOM 793 O O . LYS A 1 105 ? 16.976 13.457 -1.880 1.00 85.56 105 LYS A O 1
ATOM 798 N N . GLY A 1 106 ? 18.353 11.700 -1.620 1.00 85.69 106 GLY A N 1
ATOM 799 C CA . GLY A 1 106 ? 17.302 10.694 -1.476 1.00 85.69 106 GLY A CA 1
ATOM 800 C C . GLY A 1 106 ? 16.394 10.967 -0.278 1.00 85.69 106 GLY A C 1
ATOM 801 O O . GLY A 1 106 ? 15.176 10.886 -0.407 1.00 85.69 106 GLY A O 1
ATOM 802 N N . LEU A 1 107 ? 16.966 11.376 0.856 1.00 90.06 107 LEU A N 1
ATOM 803 C CA . LEU A 1 107 ? 16.226 11.730 2.066 1.00 90.06 107 LEU A CA 1
ATOM 804 C C . LEU A 1 107 ? 15.359 12.981 1.874 1.00 90.06 107 LEU A C 1
ATOM 806 O O . LEU A 1 107 ? 14.194 12.981 2.276 1.00 90.06 107 LEU A O 1
ATOM 810 N N . LEU A 1 108 ? 15.888 14.024 1.229 1.00 90.75 108 LEU A N 1
ATOM 811 C CA . LEU A 1 108 ? 15.129 15.239 0.916 1.00 90.75 108 LEU A CA 1
ATOM 812 C C . LEU A 1 108 ? 13.971 14.944 -0.042 1.00 90.75 108 LEU A C 1
ATOM 814 O O . LEU A 1 108 ? 12.834 15.331 0.230 1.00 90.75 108 LEU A O 1
ATOM 818 N N . LEU A 1 109 ? 14.237 14.210 -1.127 1.00 87.81 109 LEU A N 1
ATOM 819 C CA . LEU A 1 109 ? 13.214 13.830 -2.104 1.00 87.81 109 LEU A CA 1
ATOM 820 C C . LEU A 1 109 ? 12.150 12.919 -1.491 1.00 87.81 109 LEU A C 1
ATOM 822 O O . LEU A 1 109 ? 10.961 13.128 -1.722 1.00 87.81 109 LEU A O 1
ATOM 826 N N . ALA A 1 110 ? 12.553 11.961 -0.657 1.00 91.62 110 ALA A N 1
ATOM 827 C CA . ALA A 1 110 ? 11.625 11.090 0.048 1.00 91.62 110 ALA A CA 1
ATOM 828 C C . ALA A 1 110 ? 10.731 11.861 1.013 1.00 91.62 110 ALA A C 1
ATOM 830 O O . ALA A 1 110 ? 9.525 11.630 1.053 1.00 91.62 110 ALA A O 1
ATOM 831 N N . THR A 1 111 ? 11.305 12.812 1.748 1.00 93.75 111 THR A N 1
ATOM 832 C CA . THR A 1 111 ? 10.559 13.656 2.682 1.00 93.75 111 THR A CA 1
ATOM 833 C C . THR A 1 111 ? 9.580 14.560 1.937 1.00 93.75 111 THR A C 1
ATOM 835 O O . THR A 1 111 ? 8.402 14.589 2.289 1.00 93.75 111 THR A O 1
ATOM 838 N N . GLY A 1 112 ? 10.016 15.233 0.867 1.00 87.81 112 GLY A N 1
ATOM 839 C CA . GLY A 1 112 ? 9.145 16.057 0.027 1.00 87.81 112 GLY A CA 1
ATOM 840 C C . GLY A 1 112 ? 8.028 15.245 -0.637 1.00 87.81 112 GLY A C 1
ATOM 841 O O . GLY A 1 112 ? 6.861 15.618 -0.549 1.00 87.81 112 GLY A O 1
ATOM 842 N N . GLY A 1 113 ? 8.359 14.093 -1.228 1.00 85.81 113 GLY A N 1
ATOM 843 C CA . GLY A 1 113 ? 7.399 13.211 -1.894 1.00 85.81 113 GLY A CA 1
ATOM 844 C C . GLY A 1 113 ? 6.377 12.593 -0.938 1.00 85.81 113 GLY A C 1
ATOM 845 O O . GLY A 1 113 ? 5.179 12.602 -1.233 1.00 85.81 113 GLY A O 1
ATOM 846 N N . ALA A 1 114 ? 6.825 12.111 0.225 1.00 90.88 114 ALA A N 1
ATOM 847 C CA . ALA A 1 114 ? 5.942 11.591 1.265 1.00 90.88 114 ALA A CA 1
ATOM 848 C C . ALA A 1 114 ? 5.029 12.693 1.820 1.00 90.88 114 ALA A C 1
ATOM 850 O O . ALA A 1 114 ? 3.825 12.478 1.937 1.00 90.88 114 ALA A O 1
ATOM 851 N N . THR A 1 115 ? 5.577 13.881 2.098 1.00 89.00 115 THR A N 1
ATOM 852 C CA . THR A 1 115 ? 4.810 15.031 2.608 1.00 89.00 115 THR A CA 1
ATOM 853 C C . THR A 1 115 ? 3.752 15.469 1.606 1.00 89.00 115 THR A C 1
ATOM 855 O O . THR A 1 115 ? 2.584 15.581 1.967 1.00 89.00 115 THR A O 1
ATOM 858 N N . TYR A 1 116 ? 4.133 15.639 0.338 1.00 85.25 116 TYR A N 1
ATOM 859 C CA . TYR A 1 116 ? 3.203 15.974 -0.738 1.00 85.25 116 TYR A CA 1
ATOM 860 C C . TYR A 1 116 ? 2.061 14.955 -0.830 1.00 85.25 116 TYR A C 1
ATOM 862 O O . TYR A 1 116 ? 0.896 15.341 -0.884 1.00 85.25 116 TYR A O 1
ATOM 870 N N . CYS A 1 117 ? 2.371 13.654 -0.786 1.00 84.69 117 CYS A N 1
ATOM 871 C CA . CYS A 1 117 ? 1.342 12.616 -0.842 1.00 84.69 117 CYS A CA 1
ATOM 872 C C . CYS A 1 117 ? 0.423 12.649 0.378 1.00 84.69 117 CYS A C 1
ATOM 874 O O . CYS A 1 117 ? -0.788 12.607 0.209 1.00 84.69 117 CYS A O 1
ATOM 876 N N . VAL A 1 118 ? 0.968 12.766 1.591 1.00 86.81 118 VAL A N 1
ATOM 877 C CA . VAL A 1 118 ? 0.161 12.839 2.818 1.00 86.81 118 VAL A CA 1
ATOM 878 C C . VAL A 1 118 ? -0.751 14.065 2.801 1.00 86.81 118 VAL A C 1
ATOM 880 O O . VAL A 1 118 ? -1.939 13.927 3.081 1.00 86.81 118 VAL A O 1
ATOM 883 N N . VAL A 1 119 ? -0.238 15.240 2.425 1.00 83.00 119 VAL A N 1
ATOM 884 C CA . VAL A 1 119 ? -1.039 16.470 2.306 1.00 83.00 119 VAL A CA 1
ATOM 885 C C . VAL A 1 119 ? -2.139 16.297 1.263 1.00 83.00 119 VAL A C 1
ATOM 887 O O . VAL A 1 119 ? -3.295 16.591 1.553 1.00 83.00 119 VAL A O 1
ATOM 890 N N . ASN A 1 120 ? -1.814 15.756 0.089 1.00 78.75 120 ASN A N 1
ATOM 891 C CA . ASN A 1 120 ? -2.795 15.503 -0.963 1.00 78.75 120 ASN A CA 1
ATOM 892 C C . ASN A 1 120 ? -3.882 14.506 -0.511 1.00 78.75 120 ASN A C 1
ATOM 894 O O . ASN A 1 120 ? -5.075 14.724 -0.704 1.00 78.75 120 ASN A O 1
ATOM 898 N N . TRP A 1 121 ? -3.489 13.420 0.156 1.00 83.50 121 TRP A N 1
ATOM 899 C CA . TRP A 1 121 ? -4.419 12.402 0.648 1.00 83.50 121 TRP A CA 1
ATOM 900 C C . TRP A 1 121 ? -5.318 12.904 1.777 1.00 83.50 121 TRP A C 1
ATOM 902 O O . TRP A 1 121 ? -6.485 12.514 1.834 1.00 83.50 121 TRP A O 1
ATOM 912 N N . LEU A 1 122 ? -4.801 13.769 2.654 1.00 79.88 122 LEU A N 1
ATOM 913 C CA . LEU A 1 122 ? -5.603 14.468 3.659 1.00 79.88 122 LEU A CA 1
ATOM 914 C C . LEU A 1 122 ? -6.550 15.486 3.005 1.00 79.88 122 LEU A C 1
ATOM 916 O O . LEU A 1 122 ? -7.714 15.567 3.393 1.00 79.88 122 LEU A O 1
ATOM 920 N N . GLY A 1 123 ? -6.067 16.216 1.995 1.00 71.25 123 GLY A N 1
ATOM 921 C CA . GLY A 1 123 ? -6.810 17.253 1.278 1.00 71.25 123 GLY A CA 1
ATOM 922 C C . GLY A 1 123 ? -7.978 16.730 0.438 1.00 71.25 123 GLY A C 1
ATOM 923 O O . GLY A 1 123 ? -8.984 17.417 0.316 1.00 71.25 123 GLY A O 1
ATOM 924 N N . ASN A 1 124 ? -7.908 15.490 -0.063 1.00 70.12 124 ASN A N 1
ATOM 925 C CA . ASN A 1 124 ? -8.987 14.870 -0.849 1.00 70.12 124 ASN A CA 1
ATOM 926 C C . ASN A 1 124 ? -10.267 14.592 -0.019 1.00 70.12 124 ASN A C 1
ATOM 928 O O . ASN A 1 124 ? -11.296 14.189 -0.548 1.00 70.12 124 ASN A O 1
ATOM 932 N N . GLY A 1 125 ? -10.238 14.737 1.311 1.00 68.38 125 GLY A N 1
ATOM 933 C CA . GLY A 1 125 ? -11.429 14.590 2.162 1.00 68.38 125 GLY A CA 1
ATOM 934 C C . GLY A 1 125 ? -11.988 13.162 2.277 1.00 68.38 125 GLY A C 1
ATOM 935 O O . GLY A 1 125 ? -12.748 12.884 3.198 1.00 68.38 125 GLY A O 1
ATOM 936 N N . MET A 1 126 ? -11.567 12.218 1.430 1.00 72.94 126 MET A N 1
ATOM 937 C CA . MET A 1 126 ? -12.011 10.820 1.451 1.00 72.94 126 MET A CA 1
ATOM 938 C C . MET A 1 126 ? -11.780 10.151 2.812 1.00 72.94 126 MET A C 1
ATOM 940 O O . MET A 1 126 ? -12.678 9.507 3.352 1.00 72.94 126 MET A O 1
ATOM 944 N N . LEU A 1 127 ? -10.598 10.348 3.411 1.00 76.88 127 LEU A N 1
ATOM 945 C CA . LEU A 1 127 ? -10.313 9.833 4.752 1.00 76.88 127 LEU A CA 1
ATOM 946 C C . LEU A 1 127 ? -11.260 10.446 5.790 1.00 76.88 127 LEU A C 1
ATOM 948 O O . LEU A 1 127 ? -11.782 9.721 6.630 1.00 76.88 127 LEU A O 1
ATOM 952 N N . LEU A 1 128 ? -11.513 11.756 5.717 1.00 77.06 128 LEU A N 1
ATOM 953 C CA . LEU A 1 128 ? -12.422 12.447 6.631 1.00 77.06 128 LEU A CA 1
ATOM 954 C C . LEU A 1 128 ? -13.840 11.873 6.528 1.00 77.06 128 LEU A C 1
ATOM 956 O O . LEU A 1 128 ? -14.447 11.566 7.549 1.00 77.06 128 LEU A O 1
ATOM 960 N N . ILE A 1 129 ? -14.342 11.653 5.313 1.00 80.25 129 ILE A N 1
ATOM 961 C CA . ILE A 1 129 ? -15.668 11.068 5.092 1.00 80.25 129 ILE A CA 1
ATOM 962 C C . ILE A 1 129 ? -15.730 9.643 5.648 1.00 80.25 129 ILE A C 1
ATOM 964 O O . ILE A 1 129 ? -16.647 9.326 6.402 1.00 80.25 129 ILE A O 1
ATOM 968 N N . LEU A 1 130 ? -14.736 8.799 5.347 1.00 81.94 130 LEU A N 1
ATOM 969 C CA . LEU A 1 130 ? -14.661 7.430 5.871 1.00 81.94 130 LEU A CA 1
ATOM 970 C C . LEU A 1 130 ? -14.622 7.403 7.404 1.00 81.94 130 LEU A C 1
ATOM 972 O O . LEU A 1 130 ? -15.275 6.567 8.027 1.00 81.94 130 LEU A O 1
ATOM 976 N N . VAL A 1 131 ? -13.890 8.333 8.016 1.00 79.94 131 VAL A N 1
ATOM 977 C CA . VAL A 1 131 ? -13.848 8.497 9.470 1.00 79.94 131 VAL A CA 1
ATOM 978 C C . VAL A 1 131 ? -15.224 8.866 10.012 1.00 79.94 131 VAL A C 1
ATOM 980 O O . VAL A 1 131 ? -15.705 8.191 10.919 1.00 79.94 131 VAL A O 1
ATOM 983 N N . LEU A 1 132 ? -15.878 9.884 9.446 1.00 80.88 132 LEU A N 1
ATOM 984 C CA . LEU A 1 132 ? -17.188 10.358 9.902 1.00 80.88 132 LEU A CA 1
ATOM 985 C C . LEU A 1 132 ? -18.296 9.305 9.717 1.00 80.88 132 LEU A C 1
ATOM 987 O O . LEU A 1 132 ? -19.153 9.159 10.591 1.00 80.88 132 LEU A O 1
ATOM 991 N N . LEU A 1 133 ? -18.245 8.526 8.632 1.00 82.50 133 LEU A N 1
ATOM 992 C CA . LEU A 1 133 ? -19.118 7.367 8.402 1.00 82.50 133 LEU A CA 1
ATOM 993 C C . LEU A 1 133 ? -18.817 6.202 9.358 1.00 82.50 133 LEU A C 1
ATOM 995 O O . LEU A 1 133 ? -19.702 5.410 9.675 1.00 82.50 133 LEU A O 1
ATOM 999 N N . GLY A 1 134 ? -17.575 6.087 9.831 1.00 77.00 134 GLY A N 1
ATOM 1000 C CA . GLY A 1 134 ? -17.145 5.074 10.793 1.00 77.00 134 GLY A CA 1
ATOM 1001 C C . GLY A 1 134 ? -17.493 5.395 12.252 1.00 77.00 134 GLY A C 1
ATOM 1002 O O . GLY A 1 134 ? -17.570 4.477 13.068 1.00 77.00 134 GLY A O 1
ATOM 1003 N N . LEU A 1 135 ? -17.753 6.660 12.605 1.00 76.50 135 LEU A N 1
ATOM 1004 C CA . LEU A 1 135 ? -18.083 7.087 13.978 1.00 76.50 135 LEU A CA 1
ATOM 1005 C C . LEU A 1 135 ? -19.292 6.360 14.614 1.00 76.50 135 LEU A C 1
ATOM 1007 O O . LEU A 1 135 ? -19.210 5.963 15.777 1.00 76.50 135 LEU A O 1
ATOM 1011 N N . PRO A 1 136 ? -20.408 6.097 13.907 1.00 73.62 136 PRO A N 1
ATOM 1012 C CA . PRO A 1 136 ? -21.501 5.284 14.448 1.00 73.62 136 PRO A CA 1
ATOM 1013 C C . PRO A 1 136 ? -21.081 3.856 14.808 1.00 73.62 136 PRO A C 1
ATOM 1015 O O . PRO A 1 136 ? -21.668 3.231 15.690 1.00 73.62 136 PRO A O 1
ATOM 1018 N N . LEU A 1 137 ? -20.077 3.309 14.118 1.00 71.06 137 LEU A N 1
ATOM 1019 C CA . LEU A 1 137 ? -19.532 1.995 14.441 1.00 71.06 137 LEU A CA 1
ATOM 1020 C C . LEU A 1 137 ? -18.673 2.076 15.699 1.00 71.06 137 LEU A C 1
ATOM 1022 O O . LEU A 1 137 ? -18.688 1.142 16.491 1.00 71.06 137 LEU A O 1
ATOM 1026 N N . THR A 1 138 ? -17.979 3.192 15.941 1.00 70.19 138 THR A N 1
ATOM 1027 C CA . THR A 1 138 ? -17.149 3.346 17.141 1.00 70.19 138 THR A CA 1
ATOM 1028 C C . THR A 1 138 ? -17.973 3.409 18.417 1.00 70.19 138 THR A C 1
ATOM 1030 O O . THR A 1 138 ? -17.539 2.876 19.432 1.00 70.19 138 THR A O 1
ATOM 1033 N N . SER A 1 139 ? -19.174 3.995 18.375 1.00 65.31 139 SER A N 1
ATOM 1034 C CA . SER A 1 139 ? -20.091 3.999 19.521 1.00 65.31 139 SER A CA 1
ATOM 1035 C C . SER A 1 139 ? -20.714 2.624 19.788 1.00 65.31 139 SER A C 1
ATOM 1037 O O . SER A 1 139 ? -20.909 2.265 20.944 1.00 65.31 139 SER A O 1
ATOM 1039 N N . LYS A 1 140 ? -20.963 1.819 18.745 1.00 66.88 140 LYS A N 1
ATOM 1040 C CA . LYS A 1 140 ? -21.452 0.431 18.877 1.00 66.88 140 LYS A CA 1
ATOM 1041 C C . LYS A 1 140 ? -20.364 -0.569 19.277 1.00 66.88 140 LYS A C 1
ATOM 1043 O O . LYS A 1 140 ? -20.655 -1.559 19.936 1.00 66.88 140 LYS A O 1
ATOM 1048 N N . LEU A 1 141 ? -19.124 -0.322 18.858 1.00 65.12 141 LEU A N 1
ATOM 1049 C CA . LEU A 1 141 ? -17.940 -1.125 19.184 1.00 65.12 141 LEU A CA 1
ATOM 1050 C C . LEU A 1 141 ? -17.230 -0.629 20.454 1.00 65.12 141 LEU A C 1
ATOM 1052 O O . LEU A 1 141 ? -16.203 -1.201 20.848 1.00 65.12 141 LEU A O 1
ATOM 1056 N N . ALA A 1 142 ? -17.767 0.427 21.079 1.00 59.66 142 ALA A N 1
ATOM 1057 C CA . ALA A 1 142 ? -17.306 0.941 22.355 1.00 59.66 142 ALA A CA 1
ATOM 1058 C C . ALA A 1 142 ? -17.371 -0.184 23.401 1.00 59.66 142 ALA A C 1
ATOM 1060 O O . ALA A 1 142 ? -18.328 -0.961 23.421 1.00 59.66 142 ALA A O 1
ATOM 1061 N N . PRO A 1 143 ? -16.330 -0.329 24.233 1.00 55.91 143 PRO A N 1
ATOM 1062 C CA . PRO A 1 143 ? -16.195 -1.481 25.107 1.00 55.91 143 PRO A CA 1
ATOM 1063 C C . PRO A 1 143 ? -17.369 -1.578 26.087 1.00 55.91 143 PRO A C 1
ATOM 1065 O O . PRO A 1 143 ? -17.656 -0.636 26.822 1.00 55.91 143 PRO A O 1
ATOM 1068 N N . GLY A 1 144 ? -18.002 -2.751 26.133 1.00 56.25 144 GLY A N 1
ATOM 1069 C CA . GLY A 1 144 ? -18.795 -3.148 27.291 1.00 56.25 144 GLY A CA 1
ATOM 1070 C C . GLY A 1 144 ? -17.884 -3.354 28.514 1.00 56.25 144 GLY A C 1
ATOM 1071 O O . GLY A 1 144 ? -16.689 -3.622 28.349 1.00 56.25 144 GLY A O 1
ATOM 1072 N N . PRO A 1 145 ? -18.421 -3.265 29.743 1.00 54.50 145 PRO A N 1
ATOM 1073 C CA . PRO A 1 145 ? -17.635 -3.286 30.982 1.00 54.50 145 PRO A CA 1
ATOM 1074 C C . PRO A 1 145 ? -16.826 -4.573 31.219 1.00 54.50 145 PRO A C 1
ATOM 1076 O O . PRO A 1 145 ? -15.937 -4.583 32.064 1.00 54.50 145 PRO A O 1
ATOM 1079 N N . THR A 1 146 ? -17.092 -5.658 30.485 1.00 55.81 146 THR A N 1
ATOM 1080 C CA . THR A 1 146 ? -16.546 -6.988 30.785 1.00 55.81 146 THR A CA 1
ATOM 1081 C C . THR A 1 146 ? -15.463 -7.479 29.820 1.00 55.81 146 THR A C 1
ATOM 1083 O O . THR A 1 146 ? -14.611 -8.253 30.252 1.00 55.81 146 THR A O 1
ATOM 1086 N N . GLN A 1 147 ? -15.411 -7.031 28.553 1.00 61.50 147 GLN A N 1
ATOM 1087 C CA . GLN A 1 147 ? -14.342 -7.412 27.608 1.00 61.50 147 GLN A CA 1
ATOM 1088 C C . GLN A 1 147 ? -14.062 -6.320 26.553 1.00 61.50 147 GLN A C 1
ATOM 1090 O O . GLN A 1 147 ? -14.909 -6.058 25.697 1.00 61.50 147 GLN A O 1
ATOM 1095 N N . PRO A 1 148 ? -12.863 -5.701 26.541 1.00 68.81 148 PRO A N 1
ATOM 1096 C CA . PRO A 1 148 ? -12.512 -4.729 25.512 1.00 68.81 148 PRO A CA 1
ATOM 1097 C C . PRO A 1 148 ? -12.284 -5.418 24.162 1.00 68.81 148 PRO A C 1
ATOM 1099 O O . PRO A 1 148 ? -11.488 -6.361 24.072 1.00 68.81 148 PRO A O 1
ATOM 1102 N N . SER A 1 149 ? -12.944 -4.901 23.119 1.00 80.81 149 SER A N 1
ATOM 1103 C CA . SER A 1 149 ? -12.834 -5.373 21.734 1.00 80.81 149 SER A CA 1
ATOM 1104 C C . SER A 1 149 ? -11.385 -5.348 21.222 1.00 80.81 149 SER A C 1
ATOM 1106 O O . SER A 1 149 ? -10.557 -4.554 21.682 1.00 80.81 149 SER A O 1
ATOM 1108 N N . LEU A 1 150 ? -11.058 -6.209 20.247 1.00 83.69 150 LEU A N 1
ATOM 1109 C CA . LEU A 1 150 ? -9.729 -6.242 19.614 1.00 83.69 150 LEU A CA 1
ATOM 1110 C C . LEU A 1 150 ? -9.339 -4.862 19.070 1.00 83.69 150 LEU A C 1
ATOM 1112 O O . LEU A 1 150 ? -8.219 -4.404 19.288 1.00 83.69 150 LEU A O 1
ATOM 1116 N N . LEU A 1 151 ? -10.292 -4.185 18.426 1.00 84.50 151 LEU A N 1
ATOM 1117 C CA . LEU A 1 151 ? -10.112 -2.841 17.895 1.00 84.50 151 LEU A CA 1
ATOM 1118 C C . LEU A 1 151 ? -9.738 -1.850 19.003 1.00 84.50 151 LEU A C 1
ATOM 1120 O O . LEU A 1 151 ? -8.740 -1.153 18.865 1.00 84.50 151 LEU A O 1
ATOM 1124 N N . HIS A 1 152 ? -10.441 -1.866 20.142 1.00 84.81 152 HIS A N 1
ATOM 1125 C CA . HIS A 1 152 ? -10.110 -1.009 21.283 1.00 84.81 152 HIS A CA 1
ATOM 1126 C C . HIS A 1 152 ? -8.686 -1.250 21.812 1.00 84.81 152 HIS A C 1
ATOM 1128 O O . HIS A 1 152 ? -7.978 -0.301 22.150 1.00 84.81 152 HIS A O 1
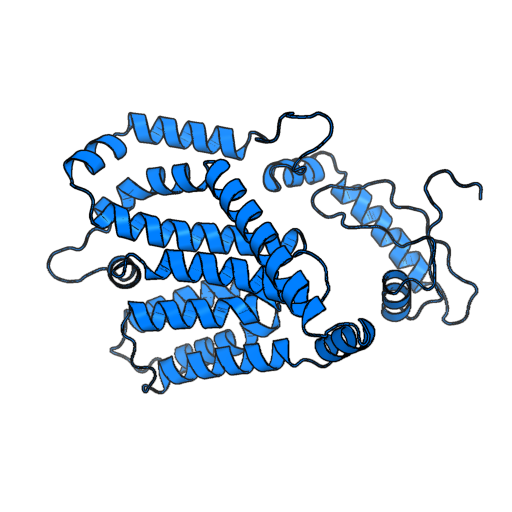ATOM 1134 N N . ARG A 1 153 ? -8.236 -2.511 21.861 1.00 86.81 153 ARG A N 1
ATOM 1135 C CA . ARG A 1 153 ? -6.862 -2.841 22.274 1.00 86.81 153 ARG A CA 1
ATOM 1136 C C . ARG A 1 153 ? -5.835 -2.327 21.269 1.00 86.81 153 ARG A C 1
ATOM 1138 O O . ARG A 1 153 ? -4.865 -1.695 21.680 1.00 86.81 153 ARG A O 1
ATOM 1145 N N . LEU A 1 154 ? -6.076 -2.543 19.973 1.00 88.69 154 LEU A N 1
ATOM 1146 C CA . LEU A 1 154 ? -5.212 -2.051 18.899 1.00 88.69 154 LEU A CA 1
ATOM 1147 C C . LEU A 1 154 ? -5.082 -0.526 18.942 1.00 88.69 154 LEU A C 1
ATOM 1149 O O . LEU A 1 154 ? -3.994 0.009 18.763 1.00 88.69 154 LEU A O 1
ATOM 1153 N N . THR A 1 155 ? -6.165 0.189 19.229 1.00 89.75 155 THR A N 1
ATOM 1154 C CA . THR A 1 155 ? -6.205 1.655 19.199 1.00 89.75 155 THR A CA 1
ATOM 1155 C C . THR A 1 155 ? -5.984 2.305 20.562 1.00 89.75 155 THR A C 1
ATOM 1157 O O . THR A 1 155 ? -6.181 3.513 20.704 1.00 89.75 155 THR A O 1
ATOM 1160 N N . ARG A 1 156 ? -5.575 1.554 21.592 1.00 88.12 156 ARG A N 1
ATOM 1161 C CA . ARG A 1 156 ? -5.370 2.097 22.946 1.00 88.12 156 ARG A CA 1
ATOM 1162 C C . ARG A 1 156 ? -4.319 3.212 22.986 1.00 88.12 156 ARG A C 1
ATOM 1164 O O . ARG A 1 156 ? -4.435 4.126 23.800 1.00 88.12 156 ARG A O 1
ATOM 1171 N N . GLN A 1 157 ? -3.313 3.149 22.117 1.00 90.69 157 GLN A N 1
ATOM 1172 C CA . GLN A 1 157 ? -2.239 4.138 22.016 1.00 90.69 157 GLN A CA 1
ATOM 1173 C C . GLN A 1 157 ? -2.553 5.135 20.882 1.00 90.69 157 GLN A C 1
ATOM 1175 O O . GLN A 1 157 ? -2.526 4.736 19.718 1.00 90.69 157 GLN A O 1
ATOM 1180 N N . PRO A 1 158 ? -2.855 6.416 21.181 1.00 90.25 158 PRO A N 1
ATOM 1181 C CA . PRO A 1 158 ? -3.287 7.391 20.169 1.00 90.25 158 PRO A CA 1
ATOM 1182 C C . PRO A 1 158 ? -2.201 7.781 19.169 1.00 90.25 158 PRO A C 1
ATOM 1184 O O . PRO A 1 158 ? -2.524 8.257 18.087 1.00 90.25 158 PRO A O 1
ATOM 1187 N N . TRP A 1 159 ? -0.934 7.609 19.542 1.00 93.12 159 TRP A N 1
ATOM 1188 C CA . TRP A 1 159 ? 0.227 8.011 18.752 1.00 93.12 159 TRP A CA 1
ATOM 1189 C C . TRP A 1 159 ? 0.780 6.880 17.875 1.00 93.12 159 TRP A C 1
ATOM 1191 O O . TRP A 1 159 ? 1.513 7.151 16.931 1.00 93.12 159 TRP A O 1
ATOM 1201 N N . LEU A 1 160 ? 0.428 5.620 18.153 1.00 94.50 160 LEU A N 1
ATOM 1202 C CA . LEU A 1 160 ? 1.051 4.457 17.517 1.00 94.50 160 LEU A CA 1
ATOM 1203 C C . LEU A 1 160 ? 0.752 4.376 16.016 1.00 94.50 160 LEU A C 1
ATOM 1205 O O . LEU A 1 160 ? 1.665 4.354 15.197 1.00 94.50 160 LEU A O 1
ATOM 1209 N N . TRP A 1 161 ? -0.529 4.346 15.653 1.00 93.62 161 TRP A N 1
ATOM 1210 C CA . TRP A 1 161 ? -0.960 4.258 14.258 1.00 93.62 161 TRP A CA 1
ATOM 1211 C C . TRP A 1 161 ? -0.602 5.477 13.408 1.00 93.62 161 TRP A C 1
ATOM 1213 O O . TRP A 1 161 ? -0.121 5.246 12.298 1.00 93.62 161 TRP A O 1
ATOM 1223 N N . PRO A 1 162 ? -0.738 6.739 13.869 1.00 93.94 162 PRO A N 1
ATOM 1224 C CA . PRO A 1 162 ? -0.292 7.863 13.053 1.00 93.94 162 PRO A CA 1
ATOM 1225 C C . PRO A 1 162 ? 1.225 7.820 12.843 1.00 93.94 162 PRO A C 1
ATOM 1227 O O . PRO A 1 162 ? 1.675 7.983 11.712 1.00 93.94 162 PRO A O 1
ATOM 1230 N N . LEU A 1 163 ? 2.011 7.492 13.878 1.00 95.44 163 LEU A N 1
ATOM 1231 C CA . LEU A 1 163 ? 3.462 7.354 13.750 1.00 95.44 163 LEU A CA 1
ATOM 1232 C C . LEU A 1 163 ? 3.843 6.257 12.749 1.00 95.44 163 LEU A C 1
ATOM 1234 O O . LEU A 1 163 ? 4.593 6.522 11.817 1.00 95.44 163 LEU A O 1
ATOM 1238 N N . LEU A 1 164 ? 3.306 5.042 12.898 1.00 95.06 164 LEU A N 1
ATOM 1239 C CA . LEU A 1 164 ? 3.599 3.928 11.988 1.00 95.06 164 LEU A CA 1
ATOM 1240 C C . LEU A 1 164 ? 3.182 4.233 10.553 1.00 95.06 164 LEU A C 1
ATOM 1242 O O . LEU A 1 164 ? 3.884 3.860 9.614 1.00 95.06 164 LEU A O 1
ATOM 1246 N N . THR A 1 165 ? 2.053 4.913 10.372 1.00 94.56 165 THR A N 1
ATOM 1247 C CA . THR A 1 165 ? 1.568 5.287 9.043 1.00 94.56 165 THR A CA 1
ATOM 1248 C C . THR A 1 165 ? 2.529 6.263 8.379 1.00 94.56 165 THR A C 1
ATOM 1250 O O . THR A 1 165 ? 2.988 6.007 7.268 1.00 94.56 165 THR A O 1
ATOM 1253 N N . LEU A 1 166 ? 2.894 7.341 9.077 1.00 95.00 166 LEU A N 1
ATOM 1254 C CA . LEU A 1 166 ? 3.810 8.355 8.556 1.00 95.00 166 LEU A CA 1
ATOM 1255 C C . LEU A 1 166 ? 5.207 7.777 8.303 1.00 95.00 166 LEU A C 1
ATOM 1257 O O . LEU A 1 166 ? 5.758 7.969 7.221 1.00 95.00 166 LEU A O 1
ATOM 1261 N N . VAL A 1 167 ? 5.743 7.004 9.252 1.00 95.44 167 VAL A N 1
ATOM 1262 C CA . VAL A 1 167 ? 7.043 6.332 9.112 1.00 95.44 167 VAL A CA 1
ATOM 1263 C C . VAL A 1 167 ? 7.017 5.322 7.968 1.00 95.44 167 VAL A C 1
ATOM 1265 O O . VAL A 1 167 ? 7.956 5.282 7.183 1.00 95.44 167 VAL A O 1
ATOM 1268 N N . GLY A 1 168 ? 5.951 4.532 7.826 1.00 94.75 168 GLY A N 1
ATOM 1269 C CA . GLY A 1 168 ? 5.833 3.538 6.757 1.00 94.75 168 GLY A CA 1
ATOM 1270 C C . GLY A 1 168 ? 5.747 4.168 5.366 1.00 94.75 168 GLY A C 1
ATOM 1271 O O . GLY A 1 168 ? 6.435 3.719 4.450 1.00 94.75 168 GLY A O 1
ATOM 1272 N N . VAL A 1 169 ? 4.962 5.241 5.211 1.00 94.31 169 VAL A N 1
ATOM 1273 C CA . VAL A 1 169 ? 4.901 6.005 3.953 1.00 94.31 169 VAL A CA 1
ATOM 1274 C C . VAL A 1 169 ? 6.266 6.613 3.640 1.00 94.31 169 VAL A C 1
ATOM 1276 O O . VAL A 1 169 ? 6.773 6.438 2.534 1.00 94.31 169 VAL A O 1
ATOM 1279 N N . TRP A 1 170 ? 6.893 7.272 4.615 1.00 95.06 170 TRP A N 1
ATOM 1280 C CA . TRP A 1 170 ? 8.212 7.872 4.436 1.00 95.06 170 TRP A CA 1
ATOM 1281 C C . TRP A 1 170 ? 9.284 6.835 4.080 1.00 95.06 170 TRP A C 1
ATOM 1283 O O . TRP A 1 170 ? 10.041 7.047 3.137 1.00 95.06 170 TRP A O 1
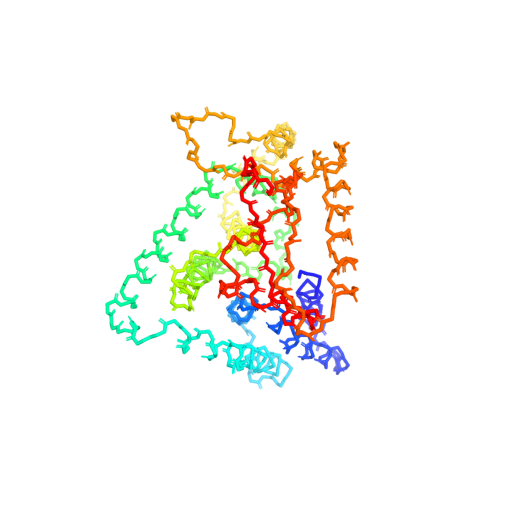ATOM 1293 N N . LEU A 1 171 ? 9.304 5.681 4.754 1.00 93.12 171 LEU A N 1
ATOM 1294 C CA . LEU A 1 171 ? 10.265 4.606 4.503 1.00 93.12 171 LEU A CA 1
ATOM 1295 C C . LEU A 1 171 ? 10.122 4.030 3.088 1.00 93.12 171 LEU A C 1
ATOM 1297 O O . LEU A 1 171 ? 11.125 3.754 2.435 1.00 93.12 171 LEU A O 1
ATOM 1301 N N . ALA A 1 172 ? 8.893 3.889 2.588 1.00 91.44 172 ALA A N 1
ATOM 1302 C CA . ALA A 1 172 ? 8.647 3.433 1.224 1.00 91.44 172 ALA A CA 1
ATOM 1303 C C . ALA A 1 172 ? 9.186 4.420 0.174 1.00 91.44 172 ALA A C 1
ATOM 1305 O O . ALA A 1 172 ? 9.796 4.002 -0.813 1.00 91.44 172 ALA A O 1
ATOM 1306 N N . PHE A 1 173 ? 9.004 5.724 0.400 1.00 90.56 173 PHE A N 1
ATOM 1307 C CA . PHE A 1 173 ? 9.592 6.767 -0.444 1.00 90.56 173 PHE A CA 1
ATOM 1308 C C . PHE A 1 173 ? 11.117 6.775 -0.353 1.00 90.56 173 PHE A C 1
ATOM 1310 O O . PHE A 1 173 ? 11.785 6.811 -1.386 1.00 90.56 173 PHE A O 1
ATOM 1317 N N . LEU A 1 174 ? 11.666 6.694 0.861 1.00 89.62 174 LEU A N 1
ATOM 1318 C CA . LEU A 1 174 ? 13.106 6.666 1.097 1.00 89.62 174 LEU A CA 1
ATOM 1319 C C . LEU A 1 174 ? 13.751 5.496 0.369 1.00 89.62 174 LEU A C 1
ATOM 1321 O O . LEU A 1 174 ? 14.715 5.694 -0.363 1.00 89.62 174 LEU A O 1
ATOM 1325 N N . PHE A 1 175 ? 13.181 4.301 0.510 1.00 86.06 175 PHE A N 1
ATOM 1326 C CA . PHE A 1 175 ? 13.689 3.121 -0.167 1.00 86.06 175 PHE A CA 1
ATOM 1327 C C . PHE A 1 175 ? 13.673 3.288 -1.689 1.00 86.06 175 PHE A C 1
ATOM 1329 O O . PHE A 1 175 ? 14.679 3.009 -2.328 1.00 86.06 175 PHE A O 1
ATOM 1336 N N . CYS A 1 176 ? 12.590 3.805 -2.282 1.00 81.69 176 CYS A N 1
ATOM 1337 C CA . CYS A 1 176 ? 12.531 4.021 -3.733 1.00 81.69 176 CYS A CA 1
ATOM 1338 C C . CYS A 1 176 ? 13.577 5.041 -4.210 1.00 81.69 176 CYS A C 1
ATOM 1340 O O . CYS A 1 176 ? 14.303 4.775 -5.170 1.00 81.69 176 CYS A O 1
ATOM 1342 N N . HIS A 1 177 ? 13.711 6.173 -3.516 1.00 83.06 177 HIS A N 1
ATOM 1343 C CA . HIS A 1 177 ? 14.673 7.207 -3.892 1.00 83.06 177 HIS A CA 1
ATOM 1344 C C . HIS A 1 177 ? 16.125 6.767 -3.698 1.00 83.06 177 HIS A C 1
ATOM 1346 O O . HIS A 1 177 ? 16.959 7.081 -4.541 1.00 83.06 177 HIS A O 1
ATOM 1352 N N . VAL A 1 178 ? 16.429 6.018 -2.638 1.00 79.31 178 VAL A N 1
ATOM 1353 C CA . VAL A 1 178 ? 17.779 5.484 -2.402 1.00 79.31 178 VAL A CA 1
ATOM 1354 C C . VAL A 1 178 ? 18.102 4.352 -3.377 1.00 79.31 178 VAL A C 1
ATOM 1356 O O . VAL A 1 178 ? 19.210 4.306 -3.894 1.00 79.31 178 VAL A O 1
ATOM 1359 N N . ALA A 1 179 ? 17.148 3.462 -3.660 1.00 74.50 179 ALA A N 1
ATOM 1360 C CA . ALA A 1 179 ? 17.391 2.280 -4.485 1.00 74.50 179 ALA A CA 1
ATOM 1361 C C . ALA A 1 179 ? 17.293 2.532 -5.993 1.00 74.50 179 ALA A C 1
ATOM 1363 O O . ALA A 1 179 ? 17.751 1.696 -6.760 1.00 74.50 179 ALA A O 1
ATOM 1364 N N . SER A 1 180 ? 16.632 3.604 -6.439 1.00 71.06 180 SER A N 1
ATOM 1365 C CA . SER A 1 180 ? 16.386 3.843 -7.871 1.00 71.06 180 SER A CA 1
ATOM 1366 C C . SER A 1 180 ? 16.445 5.308 -8.300 1.00 71.06 180 SER A C 1
ATOM 1368 O O . SER A 1 180 ? 16.291 5.605 -9.481 1.00 71.06 180 SER A O 1
ATOM 1370 N N . GLY A 1 181 ? 16.630 6.247 -7.366 1.00 72.62 181 GLY A N 1
ATOM 1371 C CA . GLY A 1 181 ? 16.626 7.684 -7.656 1.00 72.62 181 GLY A CA 1
ATOM 1372 C C . GLY A 1 181 ? 15.254 8.264 -8.019 1.00 72.62 181 GLY A C 1
ATOM 1373 O O . GLY A 1 181 ? 15.116 9.485 -8.101 1.00 72.62 181 GLY A O 1
ATOM 1374 N N . ILE A 1 182 ? 14.227 7.427 -8.187 1.00 74.81 182 ILE A N 1
ATOM 1375 C CA . ILE A 1 182 ? 12.886 7.822 -8.627 1.00 74.81 182 ILE A CA 1
ATOM 1376 C C . ILE A 1 182 ? 11.840 7.634 -7.525 1.00 74.81 182 ILE A C 1
ATOM 1378 O O . ILE A 1 182 ? 12.003 6.847 -6.592 1.00 74.81 182 ILE A O 1
ATOM 1382 N N . ALA A 1 183 ? 10.747 8.389 -7.640 1.00 76.75 183 ALA A N 1
ATOM 1383 C CA . ALA A 1 183 ? 9.605 8.263 -6.744 1.00 76.75 183 ALA A CA 1
ATOM 1384 C C . ALA A 1 183 ? 8.890 6.910 -6.943 1.00 76.75 183 ALA A C 1
ATOM 1386 O O . ALA A 1 183 ? 8.974 6.321 -8.025 1.00 76.75 183 ALA A O 1
ATOM 1387 N N . PRO A 1 184 ? 8.130 6.427 -5.941 1.00 77.50 184 PRO A N 1
ATOM 1388 C CA . PRO A 1 184 ? 7.368 5.194 -6.078 1.00 77.50 184 PRO A CA 1
ATOM 1389 C C . PRO A 1 184 ? 6.417 5.236 -7.281 1.00 77.50 184 PRO A C 1
ATOM 1391 O O . PRO A 1 184 ? 5.718 6.231 -7.500 1.00 77.50 184 PRO A O 1
ATOM 1394 N N . ALA A 1 185 ? 6.348 4.134 -8.030 1.00 73.50 185 ALA A N 1
ATOM 1395 C CA . ALA A 1 185 ? 5.407 3.985 -9.140 1.00 73.50 185 ALA A CA 1
ATOM 1396 C C . ALA A 1 185 ? 3.948 4.148 -8.668 1.00 73.50 185 ALA A C 1
ATOM 1398 O O . ALA A 1 185 ? 3.627 3.882 -7.507 1.00 73.50 185 ALA A O 1
ATOM 1399 N N . LEU A 1 186 ? 3.032 4.514 -9.571 1.00 71.88 186 LEU A N 1
ATOM 1400 C CA . LEU A 1 186 ? 1.628 4.784 -9.220 1.00 71.88 186 LEU A CA 1
ATOM 1401 C C . LEU A 1 186 ? 0.952 3.598 -8.504 1.00 71.88 186 LEU A C 1
ATOM 1403 O O . LEU A 1 186 ? 0.303 3.775 -7.477 1.00 71.88 186 LEU A O 1
ATOM 1407 N N . ARG A 1 187 ? 1.214 2.364 -8.956 1.00 70.94 187 ARG A N 1
ATOM 1408 C CA . ARG A 1 187 ? 0.746 1.131 -8.290 1.00 70.94 187 ARG A CA 1
ATOM 1409 C C . ARG A 1 187 ? 1.208 1.005 -6.832 1.00 70.94 187 ARG A C 1
ATOM 1411 O O . ARG A 1 187 ? 0.468 0.507 -5.988 1.00 70.94 187 ARG A O 1
ATOM 1418 N N . VAL A 1 188 ? 2.418 1.478 -6.526 1.00 79.56 188 VAL A N 1
ATOM 1419 C CA . VAL A 1 188 ? 2.956 1.507 -5.161 1.00 79.56 188 VAL A CA 1
ATOM 1420 C C . VAL A 1 188 ? 2.270 2.603 -4.357 1.00 79.56 188 VAL A C 1
ATOM 1422 O O . VAL A 1 188 ? 1.855 2.350 -3.230 1.00 79.56 188 VAL A O 1
ATOM 1425 N N . LYS A 1 189 ? 2.082 3.792 -4.940 1.00 82.31 189 LYS A N 1
ATOM 1426 C CA . LYS A 1 189 ? 1.335 4.883 -4.300 1.00 82.31 189 LYS A CA 1
ATOM 1427 C C . LYS A 1 189 ? -0.095 4.464 -3.941 1.00 82.31 189 LYS A C 1
ATOM 1429 O O . LYS A 1 189 ? -0.548 4.820 -2.863 1.00 82.31 189 LYS A O 1
ATOM 1434 N N . ASN A 1 190 ? -0.760 3.643 -4.758 1.00 80.12 190 ASN A N 1
ATOM 1435 C CA . ASN A 1 190 ? -2.087 3.094 -4.443 1.00 80.12 190 ASN A CA 1
ATOM 1436 C C . ASN A 1 190 ? -2.061 2.152 -3.226 1.00 80.12 190 ASN A C 1
ATOM 1438 O O . ASN A 1 190 ? -2.921 2.244 -2.350 1.00 80.12 190 ASN A O 1
ATOM 1442 N N . LEU A 1 191 ? -1.054 1.276 -3.127 1.00 83.25 191 LEU A N 1
ATOM 1443 C CA . LEU A 1 191 ? -0.856 0.438 -1.938 1.00 83.25 191 LEU A CA 1
ATOM 1444 C C . LEU A 1 191 ? -0.555 1.279 -0.690 1.00 83.25 191 LEU A C 1
ATOM 1446 O O . LEU A 1 191 ? -1.112 1.014 0.375 1.00 83.25 191 LEU A O 1
ATOM 1450 N N . LEU A 1 192 ? 0.292 2.304 -0.825 1.00 88.31 192 LEU A N 1
ATOM 1451 C CA . LEU A 1 192 ? 0.604 3.239 0.258 1.00 88.31 192 LEU A CA 1
ATOM 1452 C C . LEU A 1 192 ? -0.616 4.057 0.676 1.00 88.31 192 LEU A C 1
ATOM 1454 O O . LEU A 1 192 ? -0.795 4.292 1.866 1.00 88.31 192 LEU A O 1
ATOM 1458 N N . TYR A 1 193 ? -1.477 4.436 -0.267 1.00 86.69 193 TYR A N 1
ATOM 1459 C CA . TYR A 1 193 ? -2.730 5.115 0.027 1.00 86.69 193 TYR A CA 1
ATOM 1460 C C . TYR A 1 193 ? -3.667 4.223 0.840 1.00 86.69 193 TYR A C 1
ATOM 1462 O O . TYR A 1 193 ? -4.229 4.665 1.836 1.00 86.69 193 TYR A O 1
ATOM 1470 N N . LEU A 1 194 ? -3.794 2.940 0.497 1.00 86.06 194 LEU A N 1
ATOM 1471 C CA . LEU A 1 194 ? -4.605 2.022 1.294 1.00 86.06 194 LEU A CA 1
ATOM 1472 C C . LEU A 1 194 ? -4.014 1.781 2.691 1.00 86.06 194 LEU A C 1
ATOM 1474 O O . LEU A 1 194 ? -4.755 1.737 3.673 1.00 86.06 194 LEU A O 1
ATOM 1478 N N . TYR A 1 195 ? -2.689 1.657 2.790 1.00 90.06 195 TYR A N 1
ATOM 1479 C CA . TYR A 1 195 ? -1.986 1.620 4.073 1.00 90.06 195 TYR A CA 1
ATOM 1480 C C . TYR A 1 195 ? -2.274 2.883 4.904 1.00 90.06 195 TYR A C 1
ATOM 1482 O O . TYR A 1 195 ? -2.609 2.786 6.085 1.00 90.06 195 TYR A O 1
ATOM 1490 N N . PHE A 1 196 ? -2.235 4.052 4.260 1.00 91.06 196 PHE A N 1
ATOM 1491 C CA . PHE A 1 196 ? -2.573 5.342 4.848 1.00 91.06 196 PHE A CA 1
ATOM 1492 C C . PHE A 1 196 ? -4.029 5.409 5.324 1.00 91.06 196 PHE A C 1
ATOM 1494 O O . PHE A 1 196 ? -4.276 5.833 6.449 1.00 91.06 196 PHE A O 1
ATOM 1501 N N . VAL A 1 197 ? -4.988 4.925 4.529 1.00 89.25 197 VAL A N 1
ATOM 1502 C CA . VAL A 1 197 ? -6.405 4.860 4.915 1.00 89.25 197 VAL A CA 1
ATOM 1503 C C . VAL A 1 197 ? -6.603 3.931 6.112 1.00 89.25 197 VAL A C 1
ATOM 1505 O O . VAL A 1 197 ? -7.260 4.317 7.075 1.00 89.25 197 VAL A O 1
ATOM 1508 N N . ALA A 1 198 ? -6.006 2.736 6.108 1.00 89.25 198 ALA A N 1
ATOM 1509 C CA . ALA A 1 198 ? -6.125 1.790 7.218 1.00 89.25 198 ALA A CA 1
ATOM 1510 C C . ALA A 1 198 ? -5.551 2.359 8.528 1.00 89.25 198 ALA A C 1
ATOM 1512 O O . ALA A 1 198 ? -6.208 2.319 9.571 1.00 89.25 198 ALA A O 1
ATOM 1513 N N . GLY A 1 199 ? -4.349 2.936 8.475 1.00 91.62 199 GLY A N 1
ATOM 1514 C CA . GLY A 1 199 ? -3.724 3.590 9.623 1.00 91.62 199 GLY A CA 1
ATOM 1515 C C . GLY A 1 199 ? -4.475 4.844 10.080 1.00 91.62 199 GLY A C 1
ATOM 1516 O O . GLY A 1 199 ? -4.647 5.065 11.282 1.00 91.62 199 GLY A O 1
ATOM 1517 N N . GLY A 1 200 ? -5.003 5.624 9.135 1.00 90.62 200 GLY A N 1
ATOM 1518 C CA . GLY A 1 200 ? -5.857 6.781 9.386 1.00 90.62 200 GLY A CA 1
ATOM 1519 C C . GLY A 1 200 ? -7.155 6.402 10.099 1.00 90.62 200 GLY A C 1
ATOM 1520 O O . GLY A 1 200 ? -7.501 7.034 11.093 1.00 90.62 200 GLY A O 1
ATOM 1521 N N . LEU A 1 201 ? -7.820 5.320 9.684 1.00 89.19 201 LEU A N 1
ATOM 1522 C CA . LEU A 1 201 ? -9.018 4.795 10.349 1.00 89.19 201 LEU A CA 1
ATOM 1523 C C . LEU A 1 201 ? -8.730 4.315 11.777 1.00 89.19 201 LEU A C 1
ATOM 1525 O O . LEU A 1 201 ? -9.497 4.623 12.687 1.00 89.19 201 LEU A O 1
ATOM 1529 N N . LEU A 1 202 ? -7.617 3.610 12.008 1.00 90.00 202 LEU A N 1
ATOM 1530 C CA . LEU A 1 202 ? -7.215 3.187 13.359 1.00 90.00 202 LEU A CA 1
ATOM 1531 C C . LEU A 1 202 ? -6.891 4.386 14.263 1.00 90.00 202 LEU A C 1
ATOM 1533 O O . LEU A 1 202 ? -7.265 4.404 15.440 1.00 90.00 202 LEU A O 1
ATOM 1537 N N . SER A 1 203 ? -6.234 5.406 13.709 1.00 90.94 203 SER A N 1
ATOM 1538 C CA . SER A 1 203 ? -5.925 6.661 14.406 1.00 90.94 203 SER A CA 1
ATOM 1539 C C . SER A 1 203 ? -7.201 7.423 14.756 1.00 90.94 203 SER A C 1
ATOM 1541 O O . SER A 1 203 ? -7.405 7.817 15.904 1.00 90.94 203 SER A O 1
ATOM 1543 N N . ALA A 1 204 ? -8.104 7.553 13.788 1.00 86.94 204 ALA A N 1
ATOM 1544 C CA . ALA A 1 204 ? -9.377 8.224 13.960 1.00 86.94 204 ALA A CA 1
ATOM 1545 C C . ALA A 1 204 ? -10.276 7.502 14.961 1.00 86.94 204 ALA A C 1
ATOM 1547 O O . ALA A 1 204 ? -10.818 8.152 15.846 1.00 86.94 204 ALA A O 1
ATOM 1548 N N . TYR A 1 205 ? -10.375 6.169 14.898 1.00 85.50 205 TYR A N 1
ATOM 1549 C CA . TYR A 1 205 ? -11.082 5.380 15.908 1.00 85.50 205 TYR A CA 1
ATOM 1550 C C . TYR A 1 205 ? -10.496 5.620 17.299 1.00 85.50 205 TYR A C 1
ATOM 1552 O O . TYR A 1 205 ? -11.233 5.831 18.263 1.00 85.50 205 TYR A O 1
ATOM 1560 N N . SER A 1 206 ? -9.162 5.610 17.413 1.00 87.25 206 SER A N 1
ATOM 1561 C CA . SER A 1 206 ? -8.482 5.895 18.673 1.00 87.25 206 SER A CA 1
ATOM 1562 C C . SER A 1 206 ? -8.957 7.229 19.243 1.00 87.25 206 SER A C 1
ATOM 1564 O O . SER A 1 206 ? -9.387 7.291 20.394 1.00 87.25 206 SER A O 1
ATOM 1566 N N . TRP A 1 207 ? -8.916 8.295 18.450 1.00 85.62 207 TRP A N 1
ATOM 1567 C CA . TRP A 1 207 ? -9.274 9.633 18.910 1.00 85.62 207 TRP A CA 1
ATOM 1568 C C . TRP A 1 207 ? -10.777 9.758 19.171 1.00 85.62 207 TRP A C 1
ATOM 1570 O O . TRP A 1 207 ? -11.163 10.233 20.235 1.00 85.62 207 TRP A O 1
ATOM 1580 N N . ALA A 1 208 ? -11.613 9.229 18.276 1.00 81.06 208 ALA A N 1
ATOM 1581 C CA . ALA A 1 208 ? -13.066 9.196 18.410 1.00 81.06 208 ALA A CA 1
ATOM 1582 C C . ALA A 1 208 ? -13.529 8.497 19.690 1.00 81.06 208 ALA A C 1
ATOM 1584 O O . ALA A 1 208 ? -14.397 9.010 20.387 1.00 81.06 208 ALA A O 1
ATOM 1585 N N . SER A 1 209 ? -12.896 7.379 20.063 1.00 79.38 209 SER A N 1
ATOM 1586 C CA . SER A 1 209 ? -13.213 6.659 21.305 1.00 79.38 209 SER A CA 1
ATOM 1587 C C . SER A 1 209 ? -12.921 7.453 22.587 1.00 79.38 209 SER A C 1
ATOM 1589 O O . SER A 1 209 ? -13.328 7.033 23.668 1.00 79.38 209 SER A O 1
ATOM 1591 N N . ARG A 1 210 ? -12.225 8.595 22.480 1.00 80.88 210 ARG A N 1
ATOM 1592 C CA . ARG A 1 210 ? -11.948 9.524 23.587 1.00 80.88 210 ARG A CA 1
ATOM 1593 C C . ARG A 1 210 ? -12.792 10.798 23.530 1.00 80.88 210 ARG A C 1
ATOM 1595 O O . ARG A 1 210 ? -12.708 11.609 24.449 1.00 80.88 210 ARG A O 1
ATOM 1602 N N . LEU A 1 211 ? -13.573 11.003 22.469 1.00 76.88 211 LEU A N 1
ATOM 1603 C CA . LEU A 1 211 ? -14.437 12.173 22.345 1.00 76.88 211 LEU A CA 1
ATOM 1604 C C . LEU A 1 211 ? -15.671 12.034 23.243 1.00 76.88 211 LEU A C 1
ATOM 1606 O O . LEU A 1 211 ? -16.175 10.940 23.493 1.00 76.88 211 LEU A O 1
ATOM 1610 N N . ASN A 1 212 ? -16.174 13.172 23.725 1.00 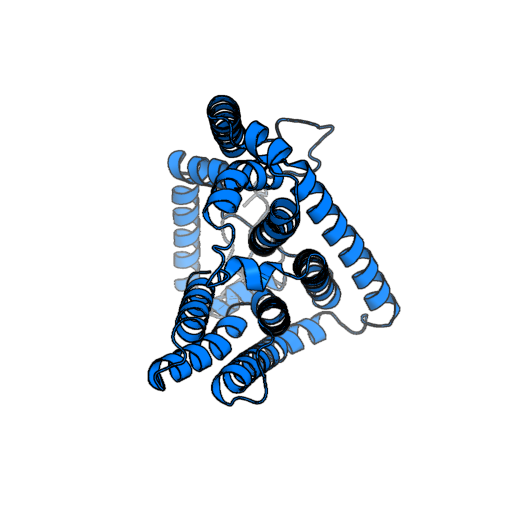69.44 212 ASN A N 1
ATOM 1611 C CA . ASN A 1 212 ? -17.371 13.212 24.563 1.00 69.44 212 ASN A CA 1
ATOM 1612 C C . ASN A 1 212 ? -18.594 12.688 23.781 1.00 69.44 212 ASN A C 1
ATOM 1614 O O . ASN A 1 212 ? -18.809 13.061 22.624 1.00 69.44 212 ASN A O 1
ATOM 1618 N N . ALA A 1 213 ? -19.426 11.874 24.440 1.00 70.31 213 ALA A N 1
ATOM 1619 C CA . ALA A 1 213 ? -20.639 11.273 23.884 1.00 70.31 213 ALA A CA 1
ATOM 1620 C C . ALA A 1 213 ? -21.584 12.293 23.219 1.00 70.31 213 ALA A C 1
ATOM 1622 O O . ALA A 1 213 ? -22.253 11.964 22.241 1.00 70.31 213 ALA A O 1
ATOM 1623 N N . ARG A 1 214 ? -21.598 13.548 23.692 1.00 67.75 214 ARG A N 1
ATOM 1624 C CA . ARG A 1 214 ? -22.401 14.633 23.099 1.00 67.75 214 ARG A CA 1
ATOM 1625 C C . ARG A 1 214 ? -21.977 14.987 21.668 1.00 67.75 214 ARG A C 1
ATOM 1627 O O . ARG A 1 214 ? -22.836 15.119 20.803 1.00 67.75 214 ARG A O 1
ATOM 1634 N N . TYR A 1 215 ? -20.673 15.089 21.398 1.00 69.38 215 TYR A N 1
ATOM 1635 C CA . TYR A 1 215 ? -20.165 15.365 20.046 1.00 69.38 215 TYR A CA 1
ATOM 1636 C C . TYR A 1 215 ? -20.383 14.173 19.108 1.00 69.38 215 TYR A C 1
ATOM 1638 O O . TYR A 1 215 ? -20.682 14.350 17.929 1.00 69.38 215 TYR A O 1
ATOM 1646 N N . MET A 1 216 ? -20.301 12.954 19.646 1.00 70.19 216 MET A N 1
ATOM 1647 C CA . MET A 1 216 ? -20.609 11.734 18.898 1.00 70.19 216 MET A CA 1
ATOM 1648 C C . MET A 1 216 ? -22.087 11.656 18.506 1.00 70.19 216 MET A C 1
ATOM 1650 O O . MET A 1 216 ? -22.387 11.290 17.376 1.00 70.19 216 MET A O 1
ATOM 1654 N N . ALA A 1 217 ? -23.015 12.054 19.379 1.00 70.56 217 ALA A N 1
ATOM 1655 C CA . ALA A 1 217 ? -24.448 12.009 19.083 1.00 70.56 217 ALA A CA 1
ATOM 1656 C C . ALA A 1 217 ? -24.843 12.868 17.864 1.00 70.56 217 ALA A C 1
ATOM 1658 O O . ALA A 1 217 ? -25.655 12.432 17.049 1.00 70.56 217 ALA A O 1
ATOM 1659 N N . LEU A 1 218 ? -24.234 14.050 17.703 1.00 71.50 218 LEU A N 1
ATOM 1660 C CA . LEU A 1 218 ? -24.507 14.952 16.579 1.00 71.50 218 LEU A CA 1
ATOM 1661 C C . LEU A 1 218 ? -23.991 14.390 15.243 1.00 71.50 218 LEU A C 1
ATOM 1663 O O . LEU A 1 218 ? -24.707 14.412 14.245 1.00 71.50 218 LEU A O 1
ATOM 1667 N N . LEU A 1 219 ? -22.780 13.825 15.231 1.00 69.31 219 LEU A N 1
ATOM 1668 C CA . LEU A 1 219 ? -22.169 13.241 14.028 1.00 69.31 219 LEU A CA 1
ATOM 1669 C C . LEU A 1 219 ? -22.804 11.901 13.617 1.00 69.31 219 LEU A C 1
ATOM 1671 O O . LEU A 1 219 ? -22.719 11.503 12.457 1.00 69.31 219 LEU A O 1
ATOM 1675 N N . VAL A 1 220 ? -23.467 11.212 14.547 1.00 73.25 220 VAL A N 1
ATOM 1676 C CA . VAL A 1 220 ? -24.171 9.938 14.312 1.00 73.25 220 VAL A CA 1
ATOM 1677 C C . VAL A 1 220 ? -25.631 10.153 13.871 1.00 73.25 220 VAL A C 1
ATOM 1679 O O . VAL A 1 220 ? -26.330 9.194 13.535 1.00 73.25 220 VAL A O 1
ATOM 1682 N N . ALA A 1 221 ? -26.113 11.400 13.809 1.00 79.69 221 ALA A N 1
ATOM 1683 C CA . ALA A 1 221 ? -27.468 11.696 13.359 1.00 79.69 221 ALA A CA 1
ATOM 1684 C C . ALA A 1 221 ? -27.697 11.221 11.909 1.00 79.69 221 ALA A C 1
ATOM 1686 O O . ALA A 1 221 ? -26.909 11.509 11.007 1.00 79.69 221 ALA A O 1
ATOM 1687 N N . ARG A 1 222 ? -28.819 10.524 11.665 1.00 81.88 222 ARG A N 1
ATOM 1688 C CA . ARG A 1 222 ? -29.197 9.986 10.342 1.00 81.88 222 ARG A CA 1
ATOM 1689 C C . ARG A 1 222 ? -29.094 10.988 9.179 1.00 81.88 222 ARG A C 1
ATOM 1691 O O . ARG A 1 222 ? -28.566 10.577 8.149 1.00 81.88 222 ARG A O 1
ATOM 1698 N N . PRO A 1 223 ? -29.539 12.258 9.292 1.00 84.69 223 PRO A N 1
ATOM 1699 C CA . PRO A 1 223 ? -29.407 13.200 8.180 1.00 84.69 223 PRO A CA 1
ATOM 1700 C C . PRO A 1 223 ? -27.943 13.528 7.864 1.00 84.69 223 PRO A C 1
ATOM 1702 O O . PRO A 1 223 ? -27.577 13.592 6.696 1.00 84.69 223 PRO A O 1
ATOM 1705 N N . VAL A 1 224 ? -27.087 13.652 8.884 1.00 82.75 224 VAL A N 1
ATOM 1706 C CA . VAL A 1 224 ? -25.644 13.885 8.701 1.00 82.75 224 VAL A CA 1
ATOM 1707 C C . VAL A 1 224 ? -25.001 12.684 8.011 1.00 82.75 224 VAL A C 1
ATOM 1709 O O . VAL A 1 224 ? -24.254 12.852 7.056 1.00 82.75 224 VAL A O 1
ATOM 1712 N N . GLN A 1 225 ? -25.346 11.466 8.430 1.00 84.19 225 GLN A N 1
ATOM 1713 C CA . GLN A 1 225 ? -24.850 10.240 7.801 1.00 84.19 225 GLN A CA 1
ATOM 1714 C C . GLN A 1 225 ? -25.318 10.107 6.344 1.00 84.19 225 GLN A C 1
ATOM 1716 O O . GLN A 1 225 ? -24.514 9.771 5.483 1.00 84.19 225 GLN A O 1
ATOM 1721 N N . ALA A 1 226 ? -26.577 10.430 6.036 1.00 86.06 226 ALA A N 1
ATOM 1722 C CA . ALA A 1 226 ? -27.082 10.423 4.662 1.00 86.06 226 ALA A CA 1
ATOM 1723 C C . ALA A 1 226 ? -26.364 11.455 3.775 1.00 86.06 226 ALA A C 1
ATOM 1725 O O . ALA A 1 226 ? -25.975 11.127 2.655 1.00 86.06 226 ALA A O 1
ATOM 1726 N N . LEU A 1 227 ? -26.126 12.667 4.290 1.00 86.62 227 LEU A N 1
ATOM 1727 C CA . LEU A 1 227 ? -25.343 13.696 3.598 1.00 86.62 227 LEU A CA 1
ATOM 1728 C C . LEU A 1 227 ? -23.899 13.248 3.365 1.00 86.62 227 LEU A C 1
ATOM 1730 O O . LEU A 1 227 ? -23.379 13.430 2.270 1.00 86.62 227 LEU A O 1
ATOM 1734 N N . LEU A 1 228 ? -23.263 12.621 4.356 1.00 85.25 228 LEU A N 1
ATOM 1735 C CA . LEU A 1 228 ? -21.907 12.086 4.228 1.00 85.25 228 LEU A CA 1
ATOM 1736 C C . LEU A 1 228 ? -21.830 10.930 3.231 1.00 85.25 228 LEU A C 1
ATOM 1738 O O . LEU A 1 228 ? -20.864 10.865 2.482 1.00 85.25 228 LEU A O 1
ATOM 1742 N N . VAL A 1 229 ? -22.828 10.042 3.185 1.00 86.00 229 VAL A N 1
ATOM 1743 C CA . VAL A 1 229 ? -22.915 8.977 2.170 1.00 86.00 229 VAL A CA 1
ATOM 1744 C C . VAL A 1 229 ? -23.120 9.578 0.780 1.00 86.00 229 VAL A C 1
ATOM 1746 O O . VAL A 1 229 ? -22.452 9.164 -0.164 1.00 86.00 229 VAL A O 1
ATOM 1749 N N . GLY A 1 230 ? -24.000 10.574 0.647 1.00 85.00 230 GLY A N 1
ATOM 1750 C CA . GLY A 1 230 ? -24.202 11.296 -0.609 1.00 85.00 230 GLY A CA 1
ATOM 1751 C C . GLY A 1 230 ? -22.921 11.984 -1.076 1.00 85.00 230 GLY A C 1
ATOM 1752 O O . GLY A 1 230 ? -22.508 11.811 -2.217 1.00 85.00 230 GLY A O 1
ATOM 1753 N N . TRP A 1 231 ? -22.234 12.685 -0.174 1.00 81.25 231 TRP A N 1
ATOM 1754 C CA . TRP A 1 231 ? -20.953 13.327 -0.455 1.00 81.25 231 TRP A CA 1
ATOM 1755 C C . TRP A 1 231 ? -19.842 12.314 -0.742 1.00 81.25 231 TRP A C 1
ATOM 1757 O O . TRP A 1 231 ? -19.041 12.545 -1.636 1.00 81.25 231 TRP A O 1
ATOM 1767 N N . PHE A 1 232 ? -19.813 11.169 -0.054 1.00 81.44 232 PHE A N 1
ATOM 1768 C CA . PHE A 1 232 ? -18.910 10.060 -0.369 1.00 81.44 232 PHE A CA 1
ATOM 1769 C C . PHE A 1 232 ? -19.136 9.564 -1.793 1.00 81.44 232 PHE A C 1
ATOM 1771 O O . PHE A 1 232 ? -18.176 9.415 -2.537 1.00 81.44 232 PHE A O 1
ATOM 1778 N N . ALA A 1 233 ? -20.392 9.336 -2.186 1.00 80.00 233 ALA A N 1
ATOM 1779 C CA . ALA A 1 233 ? -20.734 8.911 -3.537 1.00 80.00 233 ALA A CA 1
ATOM 1780 C C . ALA A 1 233 ? -20.326 9.972 -4.566 1.00 80.00 233 ALA A C 1
ATOM 1782 O O . ALA A 1 233 ? -19.716 9.629 -5.573 1.00 80.00 233 ALA A O 1
ATOM 1783 N N . VAL A 1 234 ? -20.573 11.257 -4.287 1.00 75.69 234 VAL A N 1
ATOM 1784 C CA . VAL A 1 234 ? -20.110 12.356 -5.142 1.00 75.69 234 VAL A CA 1
ATOM 1785 C C . VAL A 1 234 ? -18.590 12.371 -5.219 1.00 75.69 234 VAL A C 1
ATOM 1787 O O . VAL A 1 234 ? -18.084 12.323 -6.320 1.00 75.69 234 VAL A O 1
ATOM 1790 N N . ALA A 1 235 ? -17.847 12.345 -4.114 1.00 71.06 235 ALA A N 1
ATOM 1791 C CA . ALA A 1 235 ? -16.381 12.345 -4.115 1.00 71.06 235 ALA A CA 1
ATOM 1792 C C . ALA A 1 235 ? -15.783 11.092 -4.784 1.00 71.06 235 ALA A C 1
ATOM 1794 O O . ALA A 1 235 ? -14.745 11.164 -5.436 1.00 71.06 235 ALA A O 1
ATOM 1795 N N . PHE A 1 236 ? -16.443 9.940 -4.648 1.00 69.69 236 PHE A N 1
ATOM 1796 C CA . PHE A 1 236 ? -16.046 8.678 -5.271 1.00 69.69 236 PHE A CA 1
ATOM 1797 C C . PHE A 1 236 ? -16.348 8.633 -6.774 1.00 69.69 236 PHE A C 1
ATOM 1799 O O . PHE A 1 236 ? -15.672 7.913 -7.502 1.00 69.69 236 PHE A O 1
ATOM 1806 N N . LEU A 1 237 ? -17.349 9.375 -7.247 1.00 68.38 237 LEU A N 1
ATOM 1807 C CA . LEU A 1 237 ? -17.729 9.437 -8.663 1.00 68.38 237 LEU A CA 1
ATOM 1808 C C . LEU A 1 237 ? -17.184 10.684 -9.370 1.00 68.38 237 LEU A C 1
ATOM 1810 O O . LEU A 1 237 ? -16.991 10.675 -10.582 1.00 68.38 237 LEU A O 1
ATOM 1814 N N . SER A 1 238 ? -16.922 11.751 -8.622 1.00 61.78 238 SER A N 1
ATOM 1815 C CA . SER A 1 238 ? -16.327 12.983 -9.106 1.00 61.78 238 SER A CA 1
ATOM 1816 C C . SER A 1 238 ? -14.830 12.781 -9.204 1.00 61.78 238 SER A C 1
ATOM 1818 O O . SER A 1 238 ? -14.164 12.405 -8.237 1.00 61.78 238 SER A O 1
ATOM 1820 N N . ASP A 1 239 ? -14.290 13.067 -10.375 1.00 54.97 239 ASP A N 1
ATOM 1821 C CA . ASP A 1 239 ? -12.864 13.240 -10.537 1.00 54.97 239 ASP A CA 1
ATOM 1822 C C . ASP A 1 239 ? -12.479 14.552 -9.845 1.00 54.97 239 ASP A C 1
ATOM 1824 O O . ASP A 1 239 ? -12.541 15.604 -10.467 1.00 54.97 239 ASP A O 1
ATOM 1828 N N . HIS A 1 240 ? -12.161 14.553 -8.545 1.00 51.75 240 HIS A N 1
ATOM 1829 C CA . HIS A 1 240 ? -11.793 15.778 -7.810 1.00 51.75 240 HIS A CA 1
ATOM 1830 C C . HIS A 1 240 ? -10.388 16.300 -8.198 1.00 51.75 240 HIS A C 1
ATOM 1832 O O . HIS A 1 240 ? -9.586 16.690 -7.361 1.00 51.75 240 HIS A O 1
ATOM 1838 N N . ASN A 1 241 ? -10.116 16.277 -9.503 1.00 46.94 241 ASN A N 1
ATOM 1839 C CA . ASN A 1 241 ? -9.102 16.982 -10.272 1.00 46.94 241 ASN A CA 1
ATOM 1840 C C . ASN A 1 241 ? -9.753 17.619 -11.525 1.00 46.94 241 ASN A C 1
ATOM 1842 O O . ASN A 1 241 ? -9.123 17.723 -12.582 1.00 46.94 241 ASN A O 1
ATOM 1846 N N . VAL A 1 242 ? -11.022 18.054 -11.437 1.00 41.41 242 VAL A N 1
ATOM 1847 C CA . VAL A 1 242 ? -11.635 18.921 -12.457 1.00 41.41 242 VAL A CA 1
ATOM 1848 C C . VAL A 1 242 ? -10.945 20.289 -12.404 1.00 41.41 242 VAL A C 1
ATOM 1850 O O . VAL A 1 242 ? -11.361 21.194 -11.696 1.00 41.41 242 VAL A O 1
ATOM 1853 N N . HIS A 1 243 ? -9.857 20.389 -13.165 1.00 39.25 243 HIS A N 1
ATOM 1854 C CA . HIS A 1 243 ? -9.218 21.605 -13.662 1.00 39.25 243 HIS A CA 1
ATOM 1855 C C . HIS A 1 243 ? -8.880 22.697 -12.633 1.00 39.25 243 HIS A C 1
ATOM 1857 O O . HIS A 1 243 ? -9.588 23.687 -12.489 1.00 39.25 243 HIS A O 1
ATOM 1863 N N . LEU A 1 244 ? -7.681 22.602 -12.059 1.00 37.03 244 LEU A N 1
ATOM 1864 C CA . LEU A 1 244 ? -6.880 23.789 -11.751 1.00 37.03 244 LEU A CA 1
ATOM 1865 C C . LEU A 1 244 ? -5.585 23.695 -12.548 1.00 37.03 244 LEU A C 1
ATOM 1867 O O . LEU A 1 244 ? -4.548 23.220 -12.089 1.00 37.03 244 LEU A O 1
ATOM 1871 N N . THR A 1 245 ? -5.688 24.072 -13.810 1.00 42.75 245 THR A N 1
ATOM 1872 C CA . THR A 1 245 ? -4.538 24.334 -14.659 1.00 42.75 245 THR A CA 1
ATOM 1873 C C . THR A 1 245 ? -3.875 25.648 -14.178 1.00 42.75 245 THR A C 1
ATOM 1875 O O . THR A 1 245 ? -4.514 26.504 -13.580 1.00 42.75 245 THR A O 1
ATOM 1878 N N . HIS A 1 246 ? -2.584 25.879 -14.402 1.00 46.22 246 HIS A N 1
ATOM 1879 C CA . HIS A 1 246 ? -2.347 26.304 -15.769 1.00 46.22 246 HIS A CA 1
ATOM 1880 C C . HIS A 1 246 ? -2.008 25.194 -16.749 1.00 46.22 246 HIS A C 1
ATOM 1882 O O . HIS A 1 246 ? -2.505 25.340 -17.840 1.00 46.22 246 HIS A O 1
ATOM 1888 N N . ASP A 1 247 ? -1.398 24.064 -16.383 1.00 45.56 247 ASP A N 1
ATOM 1889 C CA . ASP A 1 247 ? -1.418 22.843 -17.224 1.00 45.56 247 ASP A CA 1
ATOM 1890 C C . ASP A 1 247 ? -0.918 21.615 -16.426 1.00 45.56 247 ASP A C 1
ATOM 1892 O O . ASP A 1 247 ? 0.168 21.112 -16.665 1.00 45.56 247 ASP A O 1
ATOM 1896 N N . ASP A 1 248 ? -1.716 21.102 -15.476 1.00 48.94 248 ASP A N 1
ATOM 1897 C CA . ASP A 1 248 ? -1.654 19.682 -15.027 1.00 48.94 248 ASP A CA 1
ATOM 1898 C C . ASP A 1 248 ? -0.986 19.343 -13.689 1.00 48.94 248 ASP A C 1
ATOM 1900 O O . ASP A 1 248 ? -0.457 18.243 -13.500 1.00 48.94 248 ASP A O 1
ATOM 1904 N N . ILE A 1 249 ? -1.094 20.212 -12.685 1.00 41.28 249 ILE A N 1
ATOM 1905 C CA . ILE A 1 249 ? -0.608 19.869 -11.342 1.00 41.28 249 ILE A CA 1
ATOM 1906 C C . ILE A 1 249 ? -1.495 18.766 -10.720 1.00 41.28 249 ILE A C 1
ATOM 1908 O O . ILE A 1 249 ? -2.564 19.039 -10.185 1.00 41.28 249 ILE A O 1
ATOM 1912 N N . GLY A 1 250 ? -1.024 17.509 -10.786 1.00 42.72 250 GLY A N 1
ATOM 1913 C CA . GLY A 1 250 ? -1.577 16.345 -10.075 1.00 42.72 250 GLY A CA 1
ATOM 1914 C C . GLY A 1 250 ? -2.367 15.308 -10.895 1.00 42.72 250 GLY A C 1
ATOM 1915 O O . GLY A 1 250 ? -3.001 14.445 -10.286 1.00 42.72 250 GLY A O 1
ATOM 1916 N N . ARG A 1 251 ? -2.363 15.344 -12.237 1.00 45.19 251 ARG A N 1
ATOM 1917 C CA . ARG A 1 251 ? -3.095 14.349 -13.063 1.00 45.19 251 ARG A CA 1
ATOM 1918 C C . ARG A 1 251 ? -2.438 12.959 -12.965 1.00 45.19 251 ARG A C 1
ATOM 1920 O O . ARG A 1 251 ? -1.224 12.859 -13.082 1.00 45.19 251 ARG A O 1
ATOM 1927 N N . GLU A 1 252 ? -3.131 11.841 -12.735 1.00 51.88 252 GLU A N 1
ATOM 1928 C CA . GLU A 1 252 ? -4.556 11.464 -12.850 1.00 51.88 252 GLU A CA 1
ATOM 1929 C C . GLU A 1 252 ? -5.185 11.105 -11.491 1.00 51.88 252 GLU A C 1
ATOM 1931 O O . GLU A 1 252 ? -4.520 10.543 -10.624 1.00 51.88 252 GLU A O 1
ATOM 1936 N N . SER A 1 253 ? -6.394 11.584 -11.175 1.00 55.59 253 SER A N 1
ATOM 1937 C CA . SER A 1 253 ? -7.734 11.202 -11.677 1.00 55.59 253 SER A CA 1
ATOM 1938 C C . SER A 1 253 ? -8.210 9.875 -11.092 1.00 55.59 253 SER A C 1
ATOM 1940 O O . SER A 1 253 ? -7.494 8.879 -11.125 1.00 55.59 253 SER A O 1
ATOM 1942 N N . ASN A 1 254 ? -9.377 9.894 -10.445 1.00 57.22 254 ASN A N 1
ATOM 1943 C CA . ASN A 1 254 ? -9.913 8.778 -9.667 1.00 57.22 254 ASN A CA 1
ATOM 1944 C C . ASN A 1 254 ? -9.780 7.444 -10.428 1.00 57.22 254 ASN A C 1
ATOM 1946 O O . ASN A 1 254 ? -10.525 7.168 -11.370 1.00 57.22 254 ASN A O 1
ATOM 1950 N N . THR A 1 255 ? -8.822 6.615 -9.996 1.00 62.00 255 THR A N 1
ATOM 1951 C CA . THR A 1 255 ? -8.413 5.393 -10.709 1.00 62.00 255 THR A CA 1
ATOM 1952 C C . THR A 1 255 ? -9.558 4.408 -10.904 1.00 62.00 255 THR A C 1
ATOM 1954 O O . THR A 1 255 ? -9.522 3.629 -11.849 1.00 62.00 255 THR A O 1
ATOM 1957 N N . VAL A 1 256 ? -10.599 4.460 -10.066 1.00 63.72 256 VAL A N 1
ATOM 1958 C CA . VAL A 1 256 ? -11.783 3.607 -10.207 1.00 63.72 256 VAL A CA 1
ATOM 1959 C C . VAL A 1 256 ? -12.670 4.087 -11.352 1.00 63.72 256 VAL A C 1
ATOM 1961 O O . VAL A 1 256 ? -13.021 3.295 -12.222 1.00 63.72 256 VAL A O 1
ATOM 1964 N N . VAL A 1 257 ? -13.007 5.379 -11.391 1.00 68.75 257 VAL A N 1
ATOM 1965 C CA . VAL A 1 257 ? -13.822 5.955 -12.475 1.00 68.75 257 VAL A CA 1
ATOM 1966 C C . VAL A 1 257 ? -13.086 5.837 -13.806 1.00 68.75 257 VAL A C 1
ATOM 1968 O O . VAL A 1 257 ? -13.675 5.426 -14.805 1.00 68.75 257 VAL A O 1
ATOM 1971 N N . GLN A 1 258 ? -11.782 6.115 -13.808 1.00 73.50 258 GLN A N 1
ATOM 1972 C CA . GLN A 1 258 ? -10.950 5.951 -14.991 1.00 73.50 258 GLN A CA 1
ATOM 1973 C C . GLN A 1 258 ? -10.847 4.477 -15.416 1.00 73.50 258 GLN A C 1
ATOM 1975 O O . GLN A 1 258 ? -10.907 4.206 -16.610 1.00 73.50 258 GLN A O 1
ATOM 1980 N N . ALA A 1 259 ? -10.790 3.515 -14.484 1.00 73.88 259 ALA A N 1
ATOM 1981 C CA . ALA A 1 259 ? -10.799 2.085 -14.818 1.00 73.88 259 ALA A CA 1
ATOM 1982 C C . ALA A 1 259 ? -12.119 1.662 -15.471 1.00 73.88 259 ALA A C 1
ATOM 1984 O O . ALA A 1 259 ? -12.110 0.958 -16.479 1.00 73.88 259 ALA A O 1
ATOM 1985 N N . TYR A 1 260 ? -13.259 2.120 -14.942 1.00 77.06 260 TYR A N 1
ATOM 1986 C CA . TYR A 1 260 ? -14.556 1.873 -15.575 1.00 77.06 260 TYR A CA 1
ATOM 1987 C C . TYR A 1 260 ? -14.655 2.546 -16.939 1.00 77.06 260 TYR A C 1
ATOM 1989 O O . TYR A 1 260 ? -15.182 1.943 -17.867 1.00 77.06 260 TYR A O 1
ATOM 1997 N N . ARG A 1 261 ? -14.121 3.760 -17.101 1.00 80.75 261 ARG A N 1
ATOM 1998 C CA . ARG A 1 261 ? -14.062 4.431 -18.403 1.00 80.75 261 ARG A CA 1
ATOM 1999 C C . ARG A 1 261 ? -13.206 3.648 -19.396 1.00 80.75 261 ARG A C 1
ATOM 2001 O O . ARG A 1 261 ? -13.651 3.428 -20.521 1.00 80.75 261 ARG A O 1
ATOM 2008 N N . ASP A 1 262 ? -12.016 3.209 -18.998 1.00 81.12 262 ASP A N 1
ATOM 2009 C CA . ASP A 1 262 ? -11.117 2.425 -19.849 1.00 81.12 262 ASP A CA 1
ATOM 2010 C C . ASP A 1 262 ? -11.758 1.081 -20.243 1.00 81.12 262 ASP A C 1
ATOM 2012 O O . ASP A 1 262 ? -11.636 0.627 -21.383 1.00 81.12 262 ASP A O 1
ATOM 2016 N N . TRP A 1 263 ? -12.509 0.471 -19.320 1.00 82.44 263 TRP A N 1
ATOM 2017 C CA . TRP A 1 263 ? -13.237 -0.768 -19.571 1.00 82.44 263 TRP A CA 1
ATOM 2018 C C . TRP A 1 263 ? -14.442 -0.562 -20.500 1.00 82.44 263 TRP A C 1
ATOM 2020 O O . TRP A 1 263 ? -14.530 -1.212 -21.541 1.00 82.44 263 TRP A O 1
ATOM 2030 N N . LEU A 1 264 ? -15.348 0.362 -20.166 1.00 88.25 264 LEU A N 1
ATOM 2031 C CA . LEU A 1 264 ? -16.605 0.584 -20.889 1.00 88.25 264 LEU A CA 1
ATOM 2032 C C . LEU A 1 264 ? -16.399 1.235 -22.264 1.00 88.25 264 LEU A C 1
ATOM 2034 O O . LEU A 1 264 ? -17.164 0.963 -23.183 1.00 88.25 264 LEU A O 1
ATOM 2038 N N . SER A 1 265 ? -15.358 2.056 -22.439 1.00 88.75 265 SER A N 1
ATOM 2039 C CA . SER A 1 265 ? -14.983 2.601 -23.758 1.00 88.75 265 SER A CA 1
ATOM 2040 C C . SER A 1 265 ? -14.293 1.574 -24.671 1.00 88.75 265 SER A C 1
ATOM 2042 O O . SER A 1 265 ? -14.039 1.841 -25.853 1.00 88.75 265 SER A O 1
ATOM 2044 N N . GLY A 1 266 ? -13.937 0.406 -24.125 1.00 91.62 266 GLY A N 1
ATOM 2045 C CA . GLY A 1 266 ? -13.185 -0.632 -24.820 1.00 91.62 266 GLY A CA 1
ATOM 2046 C C . GLY A 1 266 ? -11.720 -0.279 -25.096 1.00 91.62 266 GLY A C 1
ATOM 2047 O O . GLY A 1 266 ? -11.063 -1.038 -25.809 1.00 91.62 266 GLY A O 1
ATOM 2048 N N . SER A 1 267 ? -11.183 0.827 -24.559 1.00 90.12 267 SER A N 1
ATOM 2049 C CA . SER A 1 267 ? -9.769 1.195 -24.752 1.00 90.12 267 SER A CA 1
ATOM 2050 C C . SER A 1 267 ? -8.837 0.137 -24.161 1.00 90.12 267 SER A C 1
ATOM 2052 O O . SER A 1 267 ? -7.870 -0.261 -24.806 1.00 90.12 267 SER A O 1
ATOM 2054 N N . ALA A 1 268 ? -9.187 -0.422 -22.996 1.00 89.56 268 ALA A N 1
ATOM 2055 C CA . ALA A 1 268 ? -8.447 -1.524 -22.386 1.00 89.56 268 ALA A CA 1
ATOM 2056 C C . ALA A 1 268 ? -8.438 -2.790 -23.265 1.00 89.56 268 ALA A C 1
ATOM 2058 O O . ALA A 1 268 ? -7.411 -3.459 -23.374 1.00 89.56 268 ALA A O 1
ATOM 2059 N N . ALA A 1 269 ? -9.556 -3.102 -23.931 1.00 93.06 269 ALA A N 1
ATOM 2060 C CA . ALA A 1 269 ? -9.654 -4.262 -24.818 1.00 93.06 269 ALA A CA 1
ATOM 2061 C C . ALA A 1 269 ? -8.824 -4.079 -26.101 1.00 93.06 269 ALA A C 1
ATOM 2063 O O . ALA A 1 269 ? -8.110 -4.993 -26.513 1.00 93.06 269 ALA A O 1
ATOM 2064 N N . ARG A 1 270 ? -8.862 -2.885 -26.708 1.00 94.94 270 ARG A N 1
ATOM 2065 C CA . ARG A 1 270 ? -8.037 -2.564 -27.886 1.00 94.94 270 ARG A CA 1
ATOM 2066 C C . ARG A 1 270 ? -6.546 -2.526 -27.544 1.00 94.94 270 ARG A C 1
ATOM 2068 O O . ARG A 1 270 ? -5.731 -3.015 -28.322 1.00 94.94 270 ARG A O 1
ATOM 2075 N N . TYR A 1 271 ? -6.192 -2.023 -26.362 1.00 93.19 271 TYR A N 1
ATOM 2076 C CA . TYR A 1 271 ? -4.830 -2.086 -25.836 1.00 93.19 271 TYR A CA 1
ATOM 2077 C C . TYR A 1 271 ? -4.335 -3.530 -25.660 1.00 93.19 271 TYR A C 1
ATOM 2079 O O . TYR A 1 271 ? -3.242 -3.857 -26.123 1.00 93.19 271 TYR A O 1
ATOM 2087 N N . ASP A 1 272 ? -5.143 -4.419 -25.065 1.00 94.06 272 ASP A N 1
ATOM 2088 C CA . ASP A 1 272 ? -4.809 -5.849 -24.948 1.00 94.06 272 ASP A CA 1
ATOM 2089 C C . ASP A 1 272 ? -4.595 -6.488 -26.328 1.00 94.06 272 ASP A C 1
ATOM 2091 O O . ASP A 1 272 ? -3.621 -7.206 -26.546 1.00 94.06 272 ASP A O 1
ATOM 2095 N N . GLN A 1 273 ? -5.445 -6.167 -27.306 1.00 95.44 273 GLN A N 1
ATOM 2096 C CA . GLN A 1 273 ? -5.287 -6.660 -28.673 1.00 95.44 273 GLN A CA 1
ATOM 2097 C C . GLN A 1 273 ? -3.967 -6.199 -29.320 1.00 95.44 273 GLN A C 1
ATOM 2099 O O . GLN A 1 273 ? -3.270 -7.014 -29.934 1.00 95.44 273 GLN A O 1
ATOM 2104 N N . GLN A 1 274 ? -3.590 -4.924 -29.166 1.00 93.94 274 GLN A N 1
ATOM 2105 C CA . GLN A 1 274 ? -2.309 -4.401 -29.664 1.00 93.94 274 GLN A CA 1
ATOM 2106 C C . GLN A 1 274 ? -1.122 -5.107 -28.994 1.00 93.94 274 GLN A C 1
ATOM 2108 O O . GLN A 1 274 ? -0.188 -5.538 -29.675 1.00 93.94 274 GLN A O 1
ATOM 2113 N N . GLN A 1 275 ? -1.187 -5.313 -27.676 1.00 92.62 275 GLN A N 1
ATOM 2114 C CA . GLN A 1 275 ? -0.150 -6.029 -26.933 1.00 92.62 275 GLN A CA 1
ATOM 2115 C C . GLN A 1 275 ? -0.025 -7.490 -27.375 1.00 92.62 275 GLN A C 1
ATOM 2117 O O . GLN A 1 275 ? 1.081 -7.962 -27.636 1.00 92.62 275 GLN A O 1
ATOM 2122 N N . ARG A 1 276 ? -1.140 -8.210 -27.540 1.00 93.56 276 ARG A N 1
ATOM 2123 C CA . ARG A 1 276 ? -1.129 -9.593 -28.046 1.00 93.56 276 ARG A CA 1
ATOM 2124 C C . ARG A 1 276 ? -0.535 -9.693 -29.444 1.00 93.56 276 ARG A C 1
ATOM 2126 O O . ARG A 1 276 ? 0.210 -10.631 -29.711 1.00 93.56 276 ARG A O 1
ATOM 2133 N N . THR A 1 277 ? -0.827 -8.723 -30.307 1.00 92.38 277 THR A N 1
ATOM 2134 C CA . THR A 1 277 ? -0.272 -8.663 -31.667 1.00 92.38 277 THR A CA 1
ATOM 2135 C C . THR A 1 277 ? 1.250 -8.521 -31.624 1.00 92.38 277 THR A C 1
ATOM 2137 O O . THR A 1 277 ? 1.958 -9.289 -32.272 1.00 92.38 277 THR A O 1
ATOM 2140 N N . ARG A 1 278 ? 1.778 -7.624 -30.782 1.00 91.44 278 ARG A N 1
ATOM 2141 C CA . ARG A 1 278 ? 3.229 -7.490 -30.569 1.00 91.44 278 ARG A CA 1
ATOM 2142 C C . ARG A 1 278 ? 3.861 -8.754 -29.997 1.00 91.44 278 ARG A C 1
ATOM 2144 O O . ARG A 1 278 ? 4.897 -9.193 -30.483 1.00 91.44 278 ARG A O 1
ATOM 2151 N N . VAL A 1 279 ? 3.231 -9.369 -28.996 1.00 90.81 279 VAL A N 1
ATOM 2152 C CA . VAL A 1 279 ? 3.723 -10.622 -28.402 1.00 90.81 279 VAL A CA 1
ATOM 2153 C C . VAL A 1 279 ? 3.762 -11.750 -29.431 1.00 90.81 279 VAL A C 1
ATOM 2155 O O . VAL A 1 279 ? 4.698 -12.546 -29.417 1.00 90.81 279 VAL A O 1
ATOM 2158 N N . ALA A 1 280 ? 2.793 -11.814 -30.346 1.00 90.94 280 ALA A N 1
ATOM 2159 C CA . ALA A 1 280 ? 2.818 -12.775 -31.441 1.00 90.94 280 ALA A CA 1
ATOM 2160 C C . ALA A 1 280 ? 4.032 -12.553 -32.361 1.00 90.94 280 ALA A C 1
ATOM 2162 O O . ALA A 1 280 ? 4.750 -13.513 -32.627 1.00 90.94 280 ALA A O 1
ATOM 2163 N N . LEU A 1 281 ? 4.317 -11.302 -32.752 1.00 88.94 281 LEU A N 1
ATOM 2164 C CA . LEU A 1 281 ? 5.493 -10.957 -33.567 1.00 88.94 281 LEU A CA 1
ATOM 2165 C C . LEU A 1 281 ? 6.808 -11.357 -32.885 1.00 88.94 281 LEU A C 1
ATOM 2167 O O . LEU A 1 281 ? 7.686 -11.943 -33.516 1.00 88.94 281 LEU A O 1
ATOM 2171 N N . LEU A 1 282 ? 6.925 -11.098 -31.581 1.00 87.94 282 LEU A N 1
ATOM 2172 C CA . LEU A 1 282 ? 8.118 -11.439 -30.801 1.00 87.94 282 LEU A CA 1
ATOM 2173 C C . LEU A 1 282 ? 8.344 -12.943 -30.724 1.00 87.94 282 LEU A C 1
ATOM 2175 O O . LEU A 1 282 ? 9.471 -13.399 -30.864 1.00 87.94 282 LEU A O 1
ATOM 2179 N N . ARG A 1 283 ? 7.274 -13.720 -30.533 1.00 87.38 283 ARG A N 1
ATOM 2180 C CA . ARG A 1 283 ? 7.353 -15.186 -30.469 1.00 87.38 283 ARG A CA 1
ATOM 2181 C C . ARG A 1 283 ? 7.737 -15.819 -31.802 1.00 87.38 283 ARG A C 1
ATOM 2183 O O . ARG A 1 283 ? 8.242 -16.935 -31.806 1.00 87.38 283 ARG A O 1
ATOM 2190 N N . THR A 1 284 ? 7.474 -15.136 -32.914 1.00 86.06 284 THR A N 1
ATOM 2191 C CA . THR A 1 284 ? 7.875 -15.585 -34.254 1.00 86.06 284 THR A CA 1
ATOM 2192 C C . THR A 1 284 ? 9.270 -15.116 -34.665 1.00 86.06 284 THR A C 1
ATOM 2194 O O . THR A 1 284 ? 9.795 -15.602 -35.663 1.00 86.06 284 THR A O 1
ATOM 2197 N N . ALA A 1 285 ? 9.872 -14.176 -33.933 1.00 84.69 285 ALA A N 1
ATOM 2198 C CA . ALA A 1 285 ? 11.188 -13.639 -34.251 1.00 84.69 285 ALA A CA 1
ATOM 2199 C C . ALA A 1 285 ? 12.304 -14.539 -33.696 1.00 84.69 285 ALA A C 1
ATOM 2201 O O . ALA A 1 285 ? 12.268 -14.953 -32.539 1.00 84.69 285 ALA A O 1
ATOM 2202 N N . SER A 1 286 ? 13.314 -14.826 -34.519 1.00 78.00 286 SER A N 1
ATOM 2203 C CA . SER A 1 286 ? 14.432 -15.691 -34.132 1.00 78.00 286 SER A CA 1
ATOM 2204 C C . SER A 1 286 ? 15.518 -14.924 -33.365 1.00 78.00 286 SER A C 1
ATOM 2206 O O . SER A 1 286 ? 15.851 -13.796 -33.739 1.00 78.00 286 SER A O 1
ATOM 2208 N N . PRO A 1 287 ? 16.156 -15.538 -32.351 1.00 72.69 287 PRO A N 1
ATOM 2209 C CA . PRO A 1 287 ? 17.326 -14.952 -31.710 1.00 72.69 287 PRO A CA 1
ATOM 2210 C C . PRO A 1 287 ? 18.442 -14.739 -32.748 1.00 72.69 287 PRO A C 1
ATOM 2212 O O . PRO A 1 287 ? 18.863 -15.684 -33.411 1.00 72.69 287 PRO A O 1
ATOM 2215 N N . GLY A 1 288 ? 18.912 -13.497 -32.906 1.00 68.88 288 GLY A N 1
ATOM 2216 C CA . GLY A 1 288 ? 19.994 -13.137 -33.837 1.00 68.88 288 GLY A CA 1
ATOM 2217 C C . GLY A 1 288 ? 19.558 -12.537 -35.179 1.00 68.88 288 GLY A C 1
ATOM 2218 O O . GLY A 1 288 ? 20.419 -12.204 -35.992 1.00 68.88 288 GLY A O 1
ATOM 2219 N N . SER A 1 289 ? 18.257 -12.354 -35.423 1.00 74.62 289 SER A N 1
ATOM 2220 C CA . SER A 1 289 ? 17.789 -11.536 -36.548 1.00 74.62 289 SER A CA 1
ATOM 2221 C C . SER A 1 289 ? 18.087 -10.045 -36.329 1.00 74.62 289 SER A C 1
ATOM 2223 O O . SER A 1 289 ? 18.390 -9.616 -35.212 1.00 74.62 289 SER A O 1
ATOM 2225 N N . ALA A 1 290 ? 17.975 -9.245 -37.396 1.00 83.88 290 ALA A N 1
ATOM 2226 C CA . ALA A 1 290 ? 18.034 -7.787 -37.301 1.00 83.88 290 ALA A CA 1
ATOM 2227 C C . ALA A 1 290 ? 17.052 -7.254 -36.232 1.00 83.88 290 ALA A C 1
ATOM 2229 O O . ALA A 1 290 ? 16.051 -7.929 -35.948 1.00 83.88 290 ALA A O 1
ATOM 2230 N N . PRO A 1 291 ? 17.321 -6.070 -35.647 1.00 86.06 291 PRO A N 1
ATOM 2231 C CA . PRO A 1 291 ? 16.436 -5.474 -34.657 1.00 86.06 291 PRO A CA 1
ATOM 2232 C C . PRO A 1 291 ? 14.982 -5.435 -35.134 1.00 86.06 291 PRO A C 1
ATOM 2234 O O . PRO A 1 291 ? 14.675 -4.996 -36.244 1.00 86.06 291 PRO A O 1
ATOM 2237 N N . LEU A 1 292 ? 14.081 -5.935 -34.293 1.00 88.25 292 LEU A N 1
ATOM 2238 C CA . LEU A 1 292 ? 12.662 -6.016 -34.579 1.00 88.25 292 LEU A CA 1
ATOM 2239 C C . LEU A 1 292 ? 11.990 -4.689 -34.229 1.00 88.25 292 LEU A C 1
ATOM 2241 O O . LEU A 1 292 ? 11.816 -4.335 -33.059 1.00 88.25 292 LEU A O 1
ATOM 2245 N N . ARG A 1 293 ? 11.546 -3.990 -35.269 1.00 89.56 293 ARG A N 1
ATOM 2246 C CA . ARG A 1 293 ? 10.673 -2.828 -35.137 1.00 89.56 293 ARG A CA 1
ATOM 2247 C C . ARG A 1 293 ? 9.268 -3.268 -34.730 1.00 89.56 293 ARG A C 1
ATOM 2249 O O . ARG A 1 293 ? 8.650 -4.087 -35.408 1.00 89.56 293 ARG A O 1
ATOM 2256 N N . LEU A 1 294 ? 8.747 -2.675 -33.664 1.00 89.69 294 LEU A N 1
ATOM 2257 C CA . LEU A 1 294 ? 7.362 -2.824 -33.228 1.00 89.69 294 LEU A CA 1
ATOM 2258 C C . LEU A 1 294 ? 6.567 -1.555 -33.566 1.00 89.69 294 LEU A C 1
ATOM 2260 O O . LEU A 1 294 ? 7.083 -0.440 -33.485 1.00 89.69 294 LEU A O 1
ATOM 2264 N N . ASP A 1 295 ? 5.294 -1.719 -33.926 1.00 88.81 295 ASP A N 1
ATOM 2265 C CA . ASP A 1 295 ? 4.386 -0.586 -34.134 1.00 88.81 295 ASP A CA 1
ATOM 2266 C C . ASP A 1 295 ? 4.031 0.066 -32.793 1.00 88.81 295 ASP A C 1
ATOM 2268 O O . ASP A 1 295 ? 3.745 -0.687 -31.859 1.00 88.81 295 ASP A O 1
ATOM 2272 N N . PRO A 1 296 ? 4.008 1.410 -32.665 1.00 89.50 296 PRO A N 1
ATOM 2273 C CA . PRO A 1 296 ? 3.695 2.115 -31.415 1.00 89.50 296 PRO A CA 1
ATOM 2274 C C . PRO A 1 296 ? 2.285 1.801 -30.894 1.00 89.50 296 PRO A C 1
ATOM 2276 O O . PRO A 1 296 ? 1.358 1.601 -31.679 1.00 89.50 296 PRO A O 1
ATOM 2279 N N . LEU A 1 297 ? 2.105 1.787 -29.567 1.00 89.44 297 LEU A N 1
ATOM 2280 C CA . LEU A 1 297 ? 0.777 1.609 -28.968 1.00 89.44 297 LEU A CA 1
ATOM 2281 C C . LEU A 1 297 ? -0.054 2.871 -29.183 1.00 89.44 297 LEU A C 1
ATOM 2283 O O . LEU A 1 297 ? 0.270 3.947 -28.672 1.00 89.44 297 LEU A O 1
ATOM 2287 N N . LEU A 1 298 ? -1.142 2.715 -29.935 1.00 90.62 298 LEU A N 1
ATOM 2288 C CA 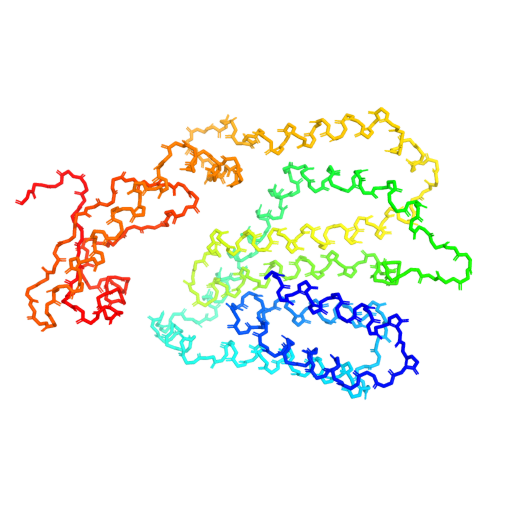. LEU A 1 298 ? -2.079 3.795 -30.239 1.00 90.62 298 LEU A CA 1
ATOM 2289 C C . LEU A 1 298 ? -3.050 4.023 -29.080 1.00 90.62 298 LEU A C 1
ATOM 2291 O O . LEU A 1 298 ? -3.432 5.152 -28.794 1.00 90.62 298 LEU A O 1
ATOM 2295 N N . GLU A 1 299 ? -3.450 2.941 -28.412 1.00 89.75 299 GLU A N 1
ATOM 2296 C CA . GLU A 1 299 ? -4.342 3.006 -27.258 1.00 89.75 299 GLU A CA 1
ATOM 2297 C C . GLU A 1 299 ? -3.503 3.100 -25.989 1.00 89.75 299 GLU A C 1
ATOM 2299 O O . GLU A 1 299 ? -2.652 2.252 -25.731 1.00 89.75 299 GLU A O 1
ATOM 2304 N N . GLN A 1 300 ? -3.744 4.131 -25.186 1.00 85.62 300 GLN A N 1
ATOM 2305 C CA . GLN A 1 300 ? -3.011 4.376 -23.943 1.00 85.62 300 GLN A CA 1
ATOM 2306 C C . GLN A 1 300 ? -4.008 4.524 -22.788 1.00 85.62 300 GLN A C 1
ATOM 2308 O O . GLN A 1 300 ? -4.204 5.624 -22.268 1.00 85.62 300 GLN A O 1
ATOM 2313 N N . PRO A 1 301 ? -4.707 3.432 -22.412 1.00 81.94 301 PRO A N 1
ATOM 2314 C CA . PRO A 1 301 ? -5.633 3.439 -21.289 1.00 81.94 301 PRO A CA 1
ATOM 2315 C C . PRO A 1 301 ? -4.885 3.781 -20.004 1.00 81.94 301 PRO A C 1
ATOM 2317 O O . PRO A 1 301 ? -4.025 3.039 -19.529 1.00 81.94 301 PRO A O 1
ATOM 2320 N N . ARG A 1 302 ? -5.260 4.922 -19.449 1.00 75.31 302 ARG A N 1
ATOM 2321 C CA . ARG A 1 302 ? -4.709 5.581 -18.267 1.00 75.31 302 ARG A CA 1
ATOM 2322 C C . ARG A 1 302 ? -4.446 4.655 -17.076 1.00 75.31 302 ARG A C 1
ATOM 2324 O O . ARG A 1 302 ? -3.441 4.783 -16.383 1.00 75.31 302 ARG A O 1
ATOM 2331 N N . THR A 1 303 ? -5.323 3.677 -16.856 1.00 73.00 303 THR A N 1
ATOM 2332 C CA . THR A 1 303 ? -5.231 2.782 -15.694 1.00 73.00 303 THR A CA 1
ATOM 2333 C C . THR A 1 303 ? -4.232 1.634 -15.820 1.00 73.00 303 THR A C 1
ATOM 2335 O O . THR A 1 303 ? -3.794 1.106 -14.794 1.00 73.00 303 THR A O 1
ATOM 2338 N N . ILE A 1 304 ? -3.867 1.232 -17.040 1.00 76.25 304 ILE A N 1
ATOM 2339 C CA . ILE A 1 304 ? -3.019 0.049 -17.289 1.00 76.25 304 ILE A CA 1
ATOM 2340 C C . ILE A 1 304 ? -1.791 0.345 -18.158 1.00 76.25 304 ILE A C 1
ATOM 2342 O O . ILE A 1 304 ? -0.834 -0.431 -18.137 1.00 76.25 304 ILE A O 1
ATOM 2346 N N . PHE A 1 305 ? -1.787 1.452 -18.900 1.00 78.75 305 PHE A N 1
ATOM 2347 C CA . PHE A 1 305 ? -0.633 1.916 -19.659 1.00 78.75 305 PHE A CA 1
ATOM 2348 C C . PHE A 1 305 ? 0.374 2.597 -18.725 1.00 78.75 305 PHE A C 1
ATOM 2350 O O . PHE A 1 305 ? 0.004 3.406 -17.878 1.00 78.75 305 PHE A O 1
ATOM 2357 N N . TYR A 1 306 ? 1.657 2.259 -18.867 1.00 71.88 306 TYR A N 1
ATOM 2358 C CA . TYR A 1 306 ? 2.728 2.847 -18.055 1.00 71.88 306 TYR A CA 1
ATOM 2359 C C . TYR A 1 306 ? 3.728 3.618 -18.915 1.00 71.88 306 TYR A C 1
ATOM 2361 O O . TYR A 1 306 ? 3.926 4.811 -18.717 1.00 71.88 306 TYR A O 1
ATOM 2369 N N . TYR A 1 307 ? 4.337 2.936 -19.878 1.00 77.00 307 TYR A N 1
ATOM 2370 C CA . TYR A 1 307 ? 5.119 3.518 -20.960 1.00 77.00 307 TYR A CA 1
ATOM 2371 C C . TYR A 1 307 ? 5.219 2.491 -22.090 1.00 77.00 307 TYR A C 1
ATOM 2373 O O . TYR A 1 307 ? 4.977 1.300 -21.870 1.00 77.00 307 TYR A O 1
ATOM 2381 N N . ASP A 1 308 ? 5.589 2.948 -23.283 1.00 85.56 308 ASP A N 1
ATOM 2382 C CA . ASP A 1 308 ? 5.906 2.076 -24.413 1.00 85.56 308 ASP A CA 1
ATOM 2383 C C . ASP A 1 308 ? 7.424 1.835 -24.528 1.00 85.56 308 ASP A C 1
ATOM 2385 O O . ASP A 1 308 ? 8.231 2.542 -23.922 1.00 85.56 308 ASP A O 1
ATOM 2389 N N . ILE A 1 309 ? 7.808 0.821 -25.300 1.00 86.69 309 ILE A N 1
ATOM 2390 C CA . ILE A 1 309 ? 9.189 0.510 -25.682 1.00 86.69 309 ILE A CA 1
ATOM 2391 C C . ILE A 1 309 ? 9.819 1.748 -26.337 1.00 86.69 309 ILE A C 1
ATOM 2393 O O . ILE A 1 309 ? 9.161 2.490 -27.064 1.00 86.69 309 ILE A O 1
ATOM 2397 N N . SER A 1 310 ? 11.095 1.991 -26.049 1.00 86.75 310 SER A N 1
ATOM 2398 C CA . SER A 1 310 ? 11.814 3.167 -26.543 1.00 86.75 310 SER A CA 1
ATOM 2399 C C . SER A 1 310 ? 12.250 3.006 -28.001 1.00 86.75 310 SER A C 1
ATOM 2401 O O . SER A 1 310 ? 12.345 1.890 -28.517 1.00 86.75 310 SER A O 1
ATOM 2403 N N . ALA A 1 311 ? 12.596 4.123 -28.638 1.00 86.69 311 ALA A N 1
ATOM 2404 C CA . ALA A 1 311 ? 13.316 4.131 -29.909 1.00 86.69 311 ALA A CA 1
ATOM 2405 C C . ALA A 1 311 ? 14.771 3.651 -29.766 1.00 86.69 311 ALA A C 1
ATOM 2407 O O . ALA A 1 311 ? 15.346 3.146 -30.723 1.00 86.69 311 ALA A O 1
ATOM 2408 N N . ASP A 1 312 ? 15.362 3.782 -28.574 1.00 84.62 312 ASP A N 1
ATOM 2409 C CA . ASP A 1 312 ? 16.699 3.257 -28.288 1.00 84.62 312 ASP A CA 1
ATOM 2410 C C . ASP A 1 312 ? 16.628 1.766 -27.933 1.00 84.62 312 ASP A C 1
ATOM 2412 O O . ASP A 1 312 ? 16.220 1.395 -26.830 1.00 84.62 312 ASP A O 1
ATOM 2416 N N . GLU A 1 313 ? 17.066 0.915 -28.862 1.00 84.31 313 GLU A N 1
ATOM 2417 C CA . GLU A 1 313 ? 17.083 -0.546 -28.710 1.00 84.31 313 GLU A CA 1
ATOM 2418 C C . GLU A 1 313 ? 17.956 -1.022 -27.537 1.00 84.31 313 GLU A C 1
ATOM 2420 O O . GLU A 1 313 ? 17.754 -2.118 -27.011 1.00 84.31 313 GLU A O 1
ATOM 2425 N N . ARG A 1 314 ? 18.932 -0.204 -27.119 1.00 85.06 314 ARG A N 1
ATOM 2426 C CA . ARG A 1 314 ? 19.862 -0.510 -26.025 1.00 85.06 314 ARG A CA 1
ATOM 2427 C C . ARG A 1 314 ? 19.345 -0.048 -24.671 1.00 85.06 314 ARG A C 1
ATOM 2429 O O . ARG A 1 314 ? 19.967 -0.355 -23.651 1.00 85.06 314 ARG A O 1
ATOM 2436 N N . LEU A 1 315 ? 18.217 0.665 -24.632 1.00 81.56 315 LEU A N 1
ATOM 2437 C CA . LEU A 1 315 ? 17.603 1.056 -23.375 1.00 81.56 315 LEU A CA 1
ATOM 2438 C C . LEU A 1 315 ? 17.261 -0.203 -22.572 1.00 81.56 315 LEU A C 1
ATOM 2440 O O . LEU A 1 315 ? 16.671 -1.148 -23.093 1.00 81.56 315 LEU A O 1
ATOM 2444 N N . TRP A 1 316 ? 17.594 -0.202 -21.280 1.00 77.62 316 TRP A N 1
ATOM 2445 C CA . TRP A 1 316 ? 17.443 -1.366 -20.398 1.00 77.62 316 TRP A CA 1
ATOM 2446 C C . TRP A 1 316 ? 16.049 -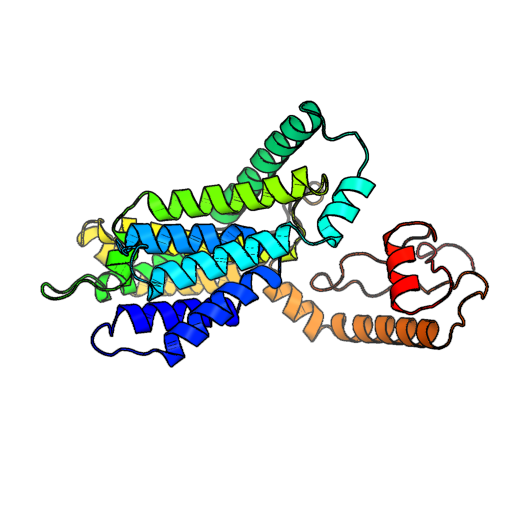2.018 -20.465 1.00 77.62 316 TRP A C 1
ATOM 2448 O O . TRP A 1 316 ? 15.945 -3.237 -20.356 1.00 77.62 316 TRP A O 1
ATOM 2458 N N . GLY A 1 317 ? 14.986 -1.226 -20.659 1.00 81.50 317 GLY A N 1
ATOM 2459 C CA . GLY A 1 317 ? 13.615 -1.719 -20.791 1.00 81.50 317 GLY A CA 1
ATOM 2460 C C . GLY A 1 317 ? 13.409 -2.544 -22.062 1.00 81.50 317 GLY A C 1
ATOM 2461 O O . GLY A 1 317 ? 12.824 -3.621 -21.996 1.00 81.50 317 GLY A O 1
ATOM 2462 N N . ASN A 1 318 ? 13.956 -2.089 -23.190 1.00 87.50 318 ASN A N 1
ATOM 2463 C CA . ASN A 1 318 ? 13.922 -2.798 -24.468 1.00 87.50 318 ASN A CA 1
ATOM 2464 C C . ASN A 1 318 ? 14.756 -4.083 -24.401 1.00 87.50 318 ASN A C 1
ATOM 2466 O O . ASN A 1 318 ? 14.299 -5.135 -24.838 1.00 87.50 318 ASN A O 1
ATOM 2470 N N . VAL A 1 319 ? 15.942 -4.013 -23.786 1.00 85.12 319 VAL A N 1
ATOM 2471 C CA . VAL A 1 319 ? 16.834 -5.168 -23.588 1.00 85.12 319 VAL A CA 1
ATOM 2472 C C . VAL A 1 319 ? 16.186 -6.226 -22.694 1.00 85.12 319 VAL A C 1
ATOM 2474 O O . VAL A 1 319 ? 16.193 -7.407 -23.025 1.00 85.12 319 VAL A O 1
ATOM 2477 N N . ALA A 1 320 ? 15.591 -5.823 -21.570 1.00 83.62 320 ALA A N 1
ATOM 2478 C CA . ALA A 1 320 ? 14.882 -6.750 -20.692 1.00 83.62 320 ALA A CA 1
ATOM 2479 C C . ALA A 1 320 ? 13.676 -7.382 -21.404 1.00 83.62 320 ALA A C 1
ATOM 2481 O O . ALA A 1 320 ? 13.397 -8.567 -21.226 1.00 83.62 320 ALA A O 1
ATOM 2482 N N . TYR A 1 321 ? 12.978 -6.599 -22.229 1.00 86.38 321 TYR A N 1
ATOM 2483 C CA . TYR A 1 321 ? 11.828 -7.063 -22.992 1.00 86.38 321 TYR A CA 1
ATOM 2484 C C . TYR A 1 321 ? 12.223 -8.084 -24.070 1.00 86.38 321 TYR A C 1
ATOM 2486 O O . TYR A 1 321 ? 11.591 -9.134 -24.157 1.00 86.38 321 TYR A O 1
ATOM 2494 N N . SER A 1 322 ? 13.292 -7.844 -24.837 1.00 87.19 322 SER A N 1
ATOM 2495 C CA . SER A 1 322 ? 13.788 -8.815 -25.823 1.00 87.19 322 SER A CA 1
ATOM 2496 C C . SER A 1 322 ? 14.306 -10.095 -25.167 1.00 87.19 322 SER A C 1
ATOM 2498 O O . SER A 1 322 ? 13.942 -11.190 -25.595 1.00 87.19 322 SER A O 1
ATOM 2500 N N . GLN A 1 323 ? 15.080 -9.974 -24.083 1.00 86.44 323 GLN A N 1
ATOM 2501 C CA . GLN A 1 323 ? 15.603 -11.115 -23.324 1.00 86.44 323 GLN A CA 1
ATOM 2502 C C . GLN A 1 323 ? 14.488 -11.987 -22.745 1.00 86.44 323 GLN A C 1
ATOM 2504 O O . GLN A 1 323 ? 14.587 -13.211 -22.797 1.00 86.44 323 GLN A O 1
ATOM 2509 N N . PHE A 1 324 ? 13.414 -11.378 -22.233 1.00 87.62 324 PHE A N 1
ATOM 2510 C CA . PHE A 1 324 ? 12.271 -12.111 -21.690 1.00 87.62 324 PHE A CA 1
ATOM 2511 C C . PHE A 1 324 ? 11.611 -13.027 -22.732 1.00 87.62 324 PHE A C 1
ATOM 2513 O O . PHE A 1 324 ? 11.197 -14.135 -22.398 1.00 87.62 324 PHE A O 1
ATOM 2520 N N . TYR A 1 325 ? 11.536 -12.586 -23.991 1.00 87.50 325 TYR A N 1
ATOM 2521 C CA . TYR A 1 325 ? 10.981 -13.379 -25.092 1.00 87.50 325 TYR A CA 1
ATOM 2522 C C . TYR A 1 325 ? 12.029 -14.198 -25.861 1.00 87.50 325 TYR A C 1
ATOM 2524 O O . TYR A 1 325 ? 11.656 -14.944 -26.762 1.00 87.50 325 TYR A O 1
ATOM 2532 N N . GLY A 1 326 ? 13.318 -14.081 -25.524 1.00 85.50 326 GLY A N 1
ATOM 2533 C CA . GLY A 1 326 ? 14.411 -14.724 -26.261 1.00 85.50 326 GLY A CA 1
ATOM 2534 C C . GLY A 1 326 ? 14.566 -14.227 -27.706 1.00 85.50 326 GLY A C 1
ATOM 2535 O O . GLY A 1 326 ? 15.080 -14.963 -28.544 1.00 85.50 326 GLY A O 1
ATOM 2536 N N . GLY A 1 327 ? 14.090 -13.014 -28.009 1.00 83.12 327 GLY A N 1
ATOM 2537 C CA . GLY A 1 327 ? 14.041 -12.445 -29.360 1.00 83.12 327 GLY A CA 1
ATOM 2538 C C . GLY A 1 327 ? 15.205 -11.494 -29.691 1.00 83.12 327 GLY A C 1
ATOM 2539 O O . GLY A 1 327 ? 16.067 -11.244 -28.844 1.00 83.12 327 GLY A O 1
ATOM 2540 N N . PRO A 1 328 ? 15.245 -10.936 -30.918 1.00 87.56 328 PRO A N 1
ATOM 2541 C CA . PRO A 1 328 ? 16.210 -9.901 -31.304 1.00 87.56 328 PRO A CA 1
ATOM 2542 C C . PRO A 1 328 ? 16.000 -8.602 -30.507 1.00 87.56 328 PRO A C 1
ATOM 2544 O O . PRO A 1 328 ? 14.998 -8.441 -29.809 1.00 87.56 328 PRO A O 1
ATOM 2547 N N . ALA A 1 329 ? 16.932 -7.649 -30.624 1.00 88.75 329 ALA A N 1
ATOM 2548 C CA . ALA A 1 329 ? 16.748 -6.301 -30.075 1.00 88.75 329 ALA A CA 1
ATOM 2549 C C . ALA A 1 329 ? 15.439 -5.681 -30.596 1.00 88.75 329 ALA A C 1
ATOM 2551 O O . ALA A 1 329 ? 15.058 -5.936 -31.734 1.00 88.75 329 ALA A O 1
ATOM 2552 N N . VAL A 1 330 ? 14.738 -4.901 -29.770 1.00 91.00 330 VAL A N 1
ATOM 2553 C CA . VAL A 1 330 ? 13.428 -4.326 -30.121 1.00 91.00 330 VAL A CA 1
ATOM 2554 C C . VAL A 1 330 ? 13.438 -2.812 -30.006 1.00 91.00 330 VAL A C 1
ATOM 2556 O O . VAL A 1 330 ? 14.097 -2.259 -29.123 1.00 91.00 330 VAL A O 1
ATOM 2559 N N . TYR A 1 331 ? 12.655 -2.149 -30.850 1.00 90.75 331 TYR A N 1
ATOM 2560 C CA . TYR A 1 331 ? 12.456 -0.704 -30.780 1.00 90.75 331 TYR A CA 1
ATOM 2561 C C . TYR A 1 331 ? 11.121 -0.268 -31.379 1.00 90.75 331 TYR A C 1
ATOM 2563 O O . TYR A 1 331 ? 10.491 -1.000 -32.143 1.00 90.75 331 TYR A O 1
ATOM 2571 N N . VAL A 1 332 ? 10.698 0.941 -31.022 1.00 88.69 332 VAL A N 1
ATOM 2572 C CA . VAL A 1 332 ? 9.497 1.604 -31.544 1.00 88.69 332 VAL A CA 1
ATOM 2573 C C . VAL A 1 332 ? 9.895 2.996 -32.031 1.00 88.69 332 VAL A C 1
ATOM 2575 O O . VAL A 1 332 ? 10.545 3.739 -31.301 1.00 88.69 332 VAL A O 1
ATOM 2578 N N . LEU A 1 333 ? 9.503 3.375 -33.250 1.00 79.56 333 LEU A N 1
ATOM 2579 C CA . LEU A 1 333 ? 9.640 4.764 -33.709 1.00 79.56 333 LEU A CA 1
ATOM 2580 C C . LEU A 1 333 ? 8.540 5.633 -33.098 1.00 79.56 333 LEU A C 1
ATOM 2582 O O . LEU A 1 333 ? 7.428 5.151 -32.854 1.00 79.56 333 LEU A O 1
ATOM 2586 N N . LYS A 1 334 ? 8.819 6.922 -32.871 1.00 66.25 334 LYS A N 1
ATOM 2587 C CA . LYS A 1 334 ? 7.781 7.832 -32.370 1.00 66.25 334 LYS A CA 1
ATOM 2588 C C . LYS A 1 334 ? 6.618 7.866 -33.362 1.00 66.25 334 LYS A C 1
ATOM 2590 O O . LYS A 1 334 ? 6.820 7.883 -34.575 1.00 66.25 334 LYS A O 1
ATOM 2595 N N . ALA A 1 335 ? 5.390 7.882 -32.841 1.00 56.56 335 ALA A N 1
ATOM 2596 C CA . ALA A 1 335 ? 4.194 7.990 -33.669 1.00 56.56 335 ALA A CA 1
ATOM 2597 C C . ALA A 1 335 ? 4.300 9.233 -34.578 1.00 56.56 335 ALA A C 1
ATOM 2599 O O . ALA A 1 335 ? 4.331 10.356 -34.078 1.00 56.56 335 ALA A O 1
ATOM 2600 N N . GLY A 1 336 ? 4.395 9.018 -35.896 1.00 52.56 336 GLY A N 1
ATOM 2601 C CA . GLY A 1 336 ? 4.548 10.076 -36.904 1.00 52.56 336 GLY A CA 1
ATOM 2602 C C . GLY A 1 336 ? 5.903 10.135 -37.624 1.00 52.56 336 GLY A C 1
ATOM 2603 O O . GLY A 1 336 ? 6.028 10.902 -38.574 1.00 52.56 336 GLY A O 1
ATOM 2604 N N . GLU A 1 337 ? 6.901 9.334 -37.238 1.00 47.69 337 GLU A N 1
ATOM 2605 C CA . GLU A 1 337 ? 8.155 9.230 -38.002 1.00 47.69 337 GLU A CA 1
ATOM 2606 C C . GLU A 1 337 ? 7.966 8.354 -39.261 1.00 47.69 337 GLU A C 1
ATOM 2608 O O . GLU A 1 337 ? 7.308 7.306 -39.186 1.00 47.69 337 GLU A O 1
ATOM 2613 N N . PRO A 1 338 ? 8.488 8.777 -40.433 1.00 46.31 338 PRO A N 1
ATOM 2614 C CA . PRO A 1 338 ? 8.314 8.049 -41.687 1.00 46.31 338 PRO A CA 1
ATOM 2615 C C . PRO A 1 338 ? 8.903 6.635 -41.615 1.00 46.31 338 PRO A C 1
ATOM 2617 O O . PRO A 1 338 ? 9.823 6.359 -40.844 1.00 46.31 338 PRO A O 1
ATOM 2620 N N . ARG A 1 339 ? 8.297 5.732 -42.395 1.00 49.94 339 ARG A N 1
ATOM 2621 C CA . ARG A 1 339 ? 8.607 4.299 -42.394 1.00 49.94 339 ARG A CA 1
ATOM 2622 C C . ARG A 1 339 ? 10.009 3.979 -42.864 1.00 49.94 339 ARG A C 1
ATOM 2624 O O . ARG A 1 339 ? 10.424 4.540 -43.898 1.00 49.94 339 ARG A O 1
#

Radius of gyration: 24.18 Å; chains: 1; bounding box: 59×52×73 Å

Secondary structure (DSSP, 8-state):
-HHHHHHHHHHHHHHH-TTS--HHHHHHHHHHHHHGGGG-HHHHHHHHHHHHHHHHHTT--TTSHHHHHHHHHHHHHHHHHHT-HHHHHHHHHT-TT-SHHHHHHHHHHHHHHHHHHHHHHHHTSHHHHHHHHHHHHHHHSSPBTTB--HHHHHTSSTTHHHHHHHHHHHHHHHHHHHHHSSPPPHHHHHHHHHHHHHHHHHHHHHHHTTS-HHHHHHHT-HHHHHHHHHHHHHHHHS-TTS---SS-TT----HHHHHHHHHHTTHHHHHHHHHHHHHHHHHHSPTTSSPEEEPPP----TTT---PPPS-TTSHHHHHHHHHHT---EEE--TT---